Protein AF-R0KXY5-F1 (afdb_monomer_lite)

Structure (mmCIF, N/CA/C/O backbone):
data_AF-R0KXY5-F1
#
_entry.id   AF-R0KXY5-F1
#
loop_
_atom_site.group_PDB
_atom_site.id
_atom_site.type_symbol
_atom_site.label_atom_id
_atom_site.label_alt_id
_atom_site.label_comp_id
_atom_site.label_asym_id
_atom_site.label_entity_id
_atom_site.label_seq_id
_atom_site.pdbx_PDB_ins_code
_atom_site.Cartn_x
_atom_site.Cartn_y
_atom_site.Cartn_z
_atom_site.occupancy
_atom_site.B_iso_or_equiv
_atom_site.auth_seq_id
_atom_site.auth_comp_id
_atom_site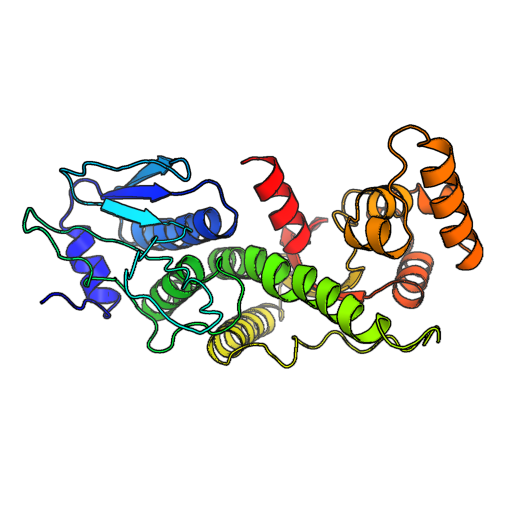.auth_asym_id
_atom_site.auth_atom_id
_atom_site.pdbx_PDB_model_num
ATOM 1 N N . MET A 1 1 ? -17.200 18.852 26.766 1.00 27.42 1 MET A N 1
ATOM 2 C CA . MET A 1 1 ? -15.845 18.927 26.190 1.00 27.42 1 MET A CA 1
ATOM 3 C C . MET A 1 1 ? -15.313 17.498 26.132 1.00 27.42 1 MET A C 1
ATOM 5 O O . MET A 1 1 ? -14.764 17.022 27.114 1.00 27.42 1 MET A O 1
ATOM 9 N N . TYR A 1 2 ? -15.613 16.761 25.059 1.00 32.53 2 TYR A N 1
ATOM 10 C CA . TYR A 1 2 ? -15.171 15.371 24.892 1.00 32.53 2 TYR A CA 1
ATOM 11 C C . TYR A 1 2 ? -13.893 15.384 24.060 1.00 32.53 2 TYR A C 1
ATOM 13 O O . TYR A 1 2 ? -13.939 15.427 22.839 1.00 32.53 2 TYR A O 1
ATOM 21 N N . ARG A 1 3 ? -12.743 15.395 24.732 1.00 39.78 3 ARG A 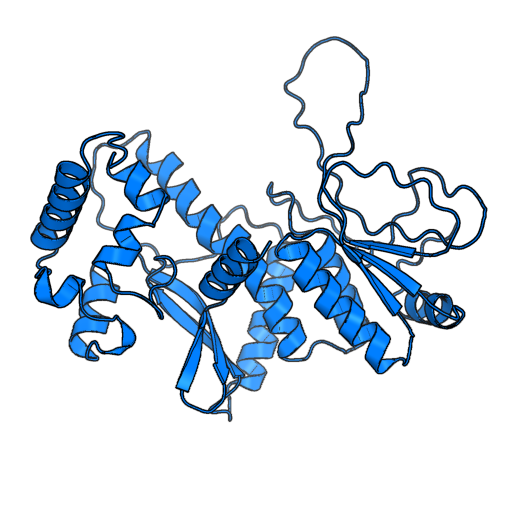N 1
ATOM 22 C CA . ARG A 1 3 ? -11.470 15.031 24.107 1.00 39.78 3 ARG A CA 1
ATOM 23 C C . ARG A 1 3 ? -11.225 13.567 24.434 1.00 39.78 3 ARG A C 1
ATOM 25 O O . ARG A 1 3 ? -10.522 13.267 25.393 1.00 39.78 3 ARG A O 1
ATOM 32 N N . THR A 1 4 ? -11.853 12.638 23.722 1.00 50.97 4 THR A N 1
ATOM 33 C CA . THR A 1 4 ? -11.470 11.224 23.848 1.00 50.97 4 THR A CA 1
ATOM 34 C C . THR A 1 4 ? -10.244 10.975 22.978 1.00 50.97 4 THR A C 1
ATOM 36 O O . THR A 1 4 ? -10.317 10.301 21.962 1.00 50.97 4 THR A O 1
ATOM 39 N N . SER A 1 5 ? -9.103 11.526 23.403 1.00 62.72 5 SER A N 1
ATOM 40 C CA . SER A 1 5 ? -7.773 11.074 22.973 1.00 62.72 5 SER A CA 1
ATOM 41 C C . SER A 1 5 ? -7.377 9.744 23.632 1.00 62.72 5 SER A C 1
ATOM 43 O O . SER A 1 5 ? -6.255 9.277 23.464 1.00 62.72 5 SER A O 1
ATOM 45 N N . ASP A 1 6 ? -8.297 9.145 24.398 1.00 76.38 6 ASP A N 1
ATOM 46 C CA . ASP A 1 6 ? -8.186 7.842 25.044 1.00 76.38 6 ASP A CA 1
ATOM 47 C C . ASP A 1 6 ? -8.871 6.764 24.173 1.00 76.38 6 ASP A C 1
ATOM 49 O O . ASP A 1 6 ? -10.105 6.750 24.068 1.00 76.38 6 ASP A O 1
ATOM 53 N N . PRO A 1 7 ? -8.088 5.862 23.552 1.00 82.06 7 PRO A N 1
ATOM 54 C CA . PRO A 1 7 ? -8.574 4.770 22.709 1.00 82.06 7 PRO A CA 1
ATOM 55 C C . PRO A 1 7 ? -9.572 3.829 23.386 1.00 82.06 7 PRO A C 1
ATOM 57 O O . PRO A 1 7 ? -10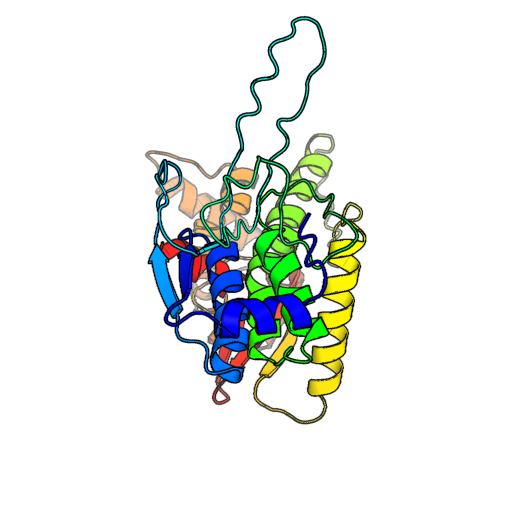.491 3.346 22.727 1.00 82.06 7 PRO A O 1
ATOM 60 N N . LEU A 1 8 ? -9.425 3.568 24.689 1.00 83.69 8 LEU A N 1
ATOM 61 C CA . LEU A 1 8 ? -10.313 2.650 25.407 1.00 83.69 8 LEU A CA 1
ATOM 62 C C . LEU A 1 8 ? -11.681 3.287 25.625 1.00 83.69 8 LEU A C 1
ATOM 64 O O . LEU A 1 8 ? -12.700 2.677 25.307 1.00 83.69 8 LEU A O 1
ATOM 68 N N . LYS A 1 9 ? -11.704 4.548 26.070 1.00 80.06 9 LYS A N 1
ATOM 69 C CA . LYS A 1 9 ? -12.955 5.306 26.224 1.00 80.06 9 LYS A CA 1
ATOM 70 C C . LYS A 1 9 ? -13.687 5.465 24.901 1.00 80.06 9 LYS A C 1
ATOM 72 O O . LYS A 1 9 ? -14.908 5.383 24.873 1.00 80.06 9 LYS A O 1
ATOM 77 N N . PHE A 1 10 ? -12.954 5.668 23.806 1.00 80.69 10 PHE A N 1
ATOM 78 C CA . PHE A 1 10 ? -13.553 5.691 22.475 1.00 80.69 10 PHE A CA 1
ATOM 79 C C . PHE A 1 10 ? -14.324 4.394 22.182 1.00 80.69 10 PHE A C 1
ATOM 81 O O . PHE A 1 10 ? -15.494 4.454 21.813 1.00 80.69 10 PHE A O 1
ATOM 88 N N . ILE A 1 11 ? -13.705 3.229 22.403 1.00 83.94 11 ILE A N 1
ATOM 89 C CA . ILE A 1 11 ? -14.371 1.935 22.207 1.00 83.94 11 ILE A CA 1
ATOM 90 C C . ILE A 1 11 ? -15.568 1.772 23.151 1.00 83.94 11 ILE A C 1
ATOM 92 O O . ILE A 1 11 ? -16.619 1.310 22.716 1.00 83.94 11 ILE A O 1
ATOM 96 N N . GLU A 1 12 ? -15.446 2.161 24.421 1.00 82.81 12 GLU A N 1
ATOM 97 C CA . GLU A 1 12 ? -16.550 2.095 25.389 1.00 82.81 12 GLU A CA 1
ATOM 98 C C . GLU A 1 12 ? -17.754 2.949 24.986 1.00 82.81 12 GLU A C 1
ATOM 100 O O . GLU A 1 12 ? -18.890 2.517 25.169 1.00 82.81 12 GLU A O 1
ATOM 105 N N . GLU A 1 13 ? -17.532 4.139 24.426 1.00 76.69 13 GLU A N 1
ATOM 106 C CA . GLU A 1 13 ? -18.619 4.982 23.921 1.00 76.69 13 GLU A CA 1
ATOM 107 C C . GLU A 1 13 ? -19.261 4.377 22.674 1.00 76.69 13 GLU A C 1
ATOM 109 O O . GLU A 1 13 ? -20.481 4.260 22.607 1.00 76.69 13 GLU A O 1
ATOM 114 N N . VAL A 1 14 ? -18.452 3.919 21.718 1.00 79.25 14 VAL A N 1
ATOM 115 C CA . VAL A 1 14 ? -18.951 3.309 20.478 1.00 79.25 14 VAL A CA 1
ATOM 116 C C . VAL A 1 14 ? -19.712 2.002 20.746 1.00 79.25 14 VAL A C 1
ATOM 118 O O . VAL A 1 14 ? -20.675 1.695 20.049 1.00 79.25 14 VAL A O 1
ATOM 121 N N . LYS A 1 15 ? -19.347 1.244 21.788 1.00 82.38 15 LYS A N 1
ATOM 122 C CA . LYS A 1 15 ? -20.067 0.030 22.217 1.00 82.38 15 LYS A CA 1
ATOM 123 C C . LYS A 1 15 ? -21.505 0.284 22.661 1.00 82.38 15 LYS A C 1
ATOM 125 O O . LYS A 1 15 ? -22.297 -0.654 22.677 1.00 82.38 15 LYS A O 1
ATOM 130 N N . LYS A 1 16 ? -21.839 1.514 23.060 1.00 80.56 16 LYS A N 1
ATOM 131 C CA . LYS A 1 16 ? -23.205 1.877 23.466 1.00 80.56 16 LYS A CA 1
ATOM 132 C C . LYS A 1 16 ? -24.142 2.017 22.266 1.00 80.56 16 LYS A C 1
ATOM 134 O O . LYS A 1 16 ? -25.348 2.135 22.465 1.00 80.56 16 LYS A O 1
ATOM 139 N N . GLU A 1 17 ? -23.607 2.011 21.046 1.00 73.81 17 GLU A N 1
ATOM 140 C CA . GLU A 1 17 ? -24.390 2.131 19.822 1.00 73.81 17 GLU A CA 1
ATOM 141 C C . GLU A 1 17 ? -24.959 0.792 19.360 1.00 73.81 17 GLU A C 1
ATOM 143 O O . GLU A 1 17 ? -24.275 -0.231 19.344 1.00 73.81 17 GLU A O 1
ATOM 148 N N . GLU A 1 18 ? -26.204 0.817 18.885 1.00 79.31 18 GLU A N 1
ATOM 149 C CA . GLU A 1 18 ? -26.810 -0.342 18.220 1.00 79.31 18 GLU A CA 1
ATOM 150 C C . GLU A 1 18 ? -26.166 -0.622 16.852 1.00 79.31 18 GLU A C 1
ATOM 152 O O . GLU A 1 18 ? -26.016 -1.782 16.456 1.00 79.31 18 GLU A O 1
ATOM 157 N N . LEU A 1 19 ? -25.796 0.443 16.130 1.00 82.06 19 LEU A N 1
ATOM 158 C CA . LEU A 1 19 ? -25.154 0.392 14.820 1.00 82.06 19 LEU A CA 1
ATOM 159 C C . LEU A 1 19 ? -24.330 1.662 14.574 1.00 82.06 19 LEU A C 1
ATOM 161 O O . LEU A 1 19 ? -24.873 2.766 14.541 1.00 82.06 19 LEU A O 1
ATOM 165 N N . LEU A 1 20 ? -23.031 1.496 14.332 1.00 81.81 20 LEU A N 1
ATOM 166 C CA . LEU A 1 20 ? -22.135 2.587 13.956 1.00 81.81 20 LEU A CA 1
ATOM 167 C C . LEU A 1 20 ? -22.096 2.767 12.434 1.00 81.81 20 LEU A C 1
ATOM 169 O O . LEU A 1 20 ? -21.759 1.831 11.715 1.00 81.81 20 LEU A O 1
ATOM 173 N N . LYS A 1 21 ? -22.358 3.971 11.925 1.00 78.44 21 LYS A N 1
ATOM 174 C CA . LYS A 1 21 ? -22.153 4.277 10.498 1.00 78.44 21 LYS A CA 1
ATOM 175 C C . LYS A 1 21 ? -20.738 4.786 10.257 1.00 78.44 21 LYS A C 1
ATOM 177 O O . LYS A 1 21 ? -20.287 5.670 10.974 1.00 78.44 21 LYS A O 1
ATOM 182 N N . ILE A 1 22 ? -20.044 4.257 9.259 1.00 81.31 22 ILE A N 1
ATOM 183 C CA . ILE A 1 22 ? -18.688 4.658 8.883 1.00 81.31 22 ILE A CA 1
ATOM 184 C C . ILE A 1 22 ? -18.730 5.153 7.443 1.00 81.31 22 ILE A C 1
ATOM 186 O O . ILE A 1 22 ? -18.963 4.371 6.529 1.00 81.31 22 ILE A O 1
ATOM 190 N N . TYR A 1 23 ? -18.505 6.443 7.242 1.00 77.94 23 TYR A N 1
ATOM 191 C CA . TYR A 1 23 ? -18.420 7.044 5.917 1.00 77.94 23 TYR A CA 1
ATOM 192 C C . TYR A 1 23 ? -16.967 7.051 5.467 1.00 77.94 23 TYR A C 1
ATOM 194 O O . TYR A 1 23 ? -16.104 7.465 6.240 1.00 77.94 23 TYR A O 1
ATOM 202 N N . VAL A 1 24 ? -16.686 6.572 4.260 1.00 79.31 24 VAL A N 1
ATOM 203 C CA . VAL A 1 24 ? -15.315 6.328 3.796 1.00 79.31 24 VAL A CA 1
ATOM 204 C C . VAL A 1 24 ? -15.162 6.781 2.354 1.00 79.31 24 VAL A C 1
ATOM 206 O O . VAL A 1 24 ? -15.999 6.452 1.517 1.00 79.31 24 VAL A O 1
ATOM 209 N N . GLN A 1 25 ? -14.088 7.502 2.055 1.00 77.25 25 GLN A N 1
ATOM 210 C CA . GLN A 1 25 ? -13.695 7.756 0.670 1.00 77.25 25 GLN A CA 1
ATOM 211 C C . GLN A 1 25 ? -13.020 6.549 0.029 1.00 77.25 25 GLN A C 1
ATOM 213 O O . GLN A 1 25 ? -12.332 5.761 0.682 1.00 77.25 25 GLN A O 1
ATOM 218 N N . SER A 1 26 ? -13.161 6.455 -1.286 1.00 82.19 26 SER A N 1
ATOM 219 C CA . SER A 1 26 ? -12.528 5.427 -2.109 1.00 82.19 26 SER A CA 1
ATOM 220 C C . SER A 1 26 ? -11.048 5.736 -2.393 1.00 82.19 26 SER A C 1
ATOM 222 O O . SER A 1 26 ? -10.578 5.558 -3.504 1.00 82.19 26 SER A O 1
ATOM 224 N N . ASP A 1 27 ? -10.276 6.218 -1.418 1.00 83.00 27 ASP A N 1
ATOM 225 C CA . ASP A 1 27 ? -8.821 6.358 -1.552 1.00 83.00 27 ASP A CA 1
ATOM 226 C C . ASP A 1 27 ? -8.083 5.288 -0.732 1.00 83.00 27 ASP A C 1
ATOM 228 O O . ASP A 1 27 ? -8.594 4.759 0.260 1.00 83.00 27 ASP A O 1
ATOM 232 N N . VAL A 1 28 ? -6.849 4.961 -1.132 1.00 86.56 28 VAL A N 1
ATOM 233 C CA . VAL A 1 28 ? -6.049 3.882 -0.521 1.00 86.56 28 VAL A CA 1
ATOM 234 C C . VAL A 1 28 ? -5.899 4.055 0.989 1.00 86.56 28 VAL A C 1
ATOM 236 O O . VAL A 1 28 ? -5.984 3.074 1.734 1.00 86.56 28 VAL A O 1
ATOM 239 N N . SER A 1 29 ? -5.682 5.281 1.460 1.00 85.00 29 SER A N 1
ATOM 240 C CA . SER A 1 29 ? -5.459 5.553 2.877 1.00 85.00 29 SER A CA 1
ATOM 241 C C . SER A 1 29 ? -6.744 5.436 3.687 1.00 85.00 29 SER A C 1
ATOM 243 O O . SER A 1 29 ? -6.721 4.842 4.771 1.00 85.00 29 SER A O 1
ATOM 245 N N . SER A 1 30 ? -7.869 5.928 3.169 1.00 83.75 30 SER A N 1
ATOM 246 C CA . SER A 1 30 ? -9.185 5.777 3.801 1.00 83.75 30 SER A CA 1
ATOM 247 C C . SER A 1 30 ? -9.632 4.316 3.845 1.00 83.75 30 SER A C 1
ATOM 249 O O . SER A 1 30 ? -10.060 3.844 4.900 1.00 83.75 30 SER A O 1
ATOM 251 N N . LEU A 1 31 ? -9.425 3.549 2.769 1.00 89.06 31 LEU A N 1
ATOM 252 C CA . LEU A 1 31 ? -9.700 2.108 2.732 1.00 89.06 31 LEU A CA 1
ATOM 253 C C . LEU A 1 31 ? -8.851 1.324 3.743 1.00 89.06 31 LEU A C 1
ATOM 255 O O . LEU A 1 31 ? -9.364 0.473 4.477 1.00 89.06 31 LEU A O 1
ATOM 259 N N . CYS A 1 32 ? -7.553 1.626 3.830 1.00 92.00 32 CYS A N 1
ATOM 260 C CA . CYS A 1 32 ? -6.672 1.004 4.818 1.00 92.00 32 CYS A CA 1
ATOM 261 C C . CYS A 1 32 ? -7.070 1.388 6.253 1.00 92.00 32 CYS A C 1
ATOM 263 O O . CYS A 1 32 ? -7.081 0.535 7.142 1.00 92.00 32 CYS A O 1
ATOM 265 N N . SER A 1 33 ? -7.469 2.642 6.477 1.00 88.62 33 SER A N 1
ATOM 266 C CA . SER A 1 33 ? -7.968 3.128 7.772 1.00 88.62 33 SER A CA 1
ATOM 267 C C . SER A 1 33 ? -9.269 2.442 8.180 1.00 88.62 33 SER A C 1
ATOM 269 O O . SER A 1 33 ? -9.406 2.023 9.330 1.00 88.62 33 SER A O 1
ATOM 271 N N . LEU A 1 34 ? -10.195 2.259 7.233 1.00 90.69 34 LEU A N 1
ATOM 272 C CA . LEU A 1 34 ? -11.426 1.502 7.437 1.00 90.69 34 LEU A CA 1
ATOM 273 C C . LEU A 1 34 ? -11.096 0.082 7.873 1.00 90.69 34 LEU A C 1
ATOM 275 O O . LEU A 1 34 ? -11.653 -0.398 8.855 1.00 90.69 34 LEU A O 1
ATOM 279 N N . LYS A 1 35 ? -10.159 -0.585 7.193 1.00 93.19 35 LYS A N 1
ATOM 280 C CA . LYS A 1 35 ? -9.785 -1.955 7.546 1.00 93.19 35 LYS A CA 1
ATOM 281 C C . LYS A 1 35 ? -9.224 -2.054 8.968 1.00 93.19 35 LYS A C 1
ATOM 283 O O . LYS A 1 35 ? -9.585 -2.982 9.695 1.00 93.19 35 LYS A O 1
ATOM 288 N N . LEU A 1 36 ? -8.389 -1.100 9.381 1.00 92.50 36 LEU A N 1
ATOM 289 C CA . LEU A 1 36 ? -7.883 -1.012 10.754 1.00 92.50 36 LEU A CA 1
ATOM 290 C C . LEU A 1 36 ? -9.021 -0.830 11.764 1.00 92.50 36 LEU A C 1
ATOM 292 O O . LEU A 1 36 ? -9.136 -1.612 12.709 1.00 92.50 36 LEU A O 1
ATOM 296 N N . LEU A 1 37 ? -9.898 0.148 11.530 1.00 91.06 37 LEU A N 1
ATOM 297 C CA . LEU A 1 37 ? -11.028 0.427 12.408 1.00 91.06 37 LEU A CA 1
ATOM 298 C C . LEU A 1 37 ? -11.987 -0.764 12.493 1.00 91.06 37 LEU A C 1
ATOM 300 O O . LEU A 1 37 ? -12.299 -1.222 13.588 1.00 91.06 37 LEU A O 1
ATOM 304 N N . SER A 1 38 ? -12.408 -1.320 11.358 1.00 91.44 38 SER A N 1
ATOM 305 C CA . SER A 1 38 ? -13.286 -2.489 11.299 1.00 91.44 38 SER A CA 1
ATOM 306 C C . SER A 1 38 ? -12.694 -3.687 12.035 1.00 91.44 38 SER A C 1
ATOM 308 O O . SER A 1 38 ? -13.441 -4.414 12.688 1.00 91.44 38 SER A O 1
ATOM 310 N N . ASN A 1 39 ? -11.372 -3.892 11.997 1.00 90.75 39 ASN A N 1
ATOM 311 C CA . ASN A 1 39 ? -10.723 -4.941 12.786 1.00 90.75 39 ASN A CA 1
ATOM 312 C C . ASN A 1 39 ? -10.859 -4.684 14.300 1.00 90.75 39 ASN A C 1
ATOM 314 O O . ASN A 1 39 ? -11.139 -5.627 15.043 1.00 90.75 39 ASN A O 1
ATOM 318 N N . CYS A 1 40 ? -10.704 -3.436 14.760 1.00 90.12 40 CYS A N 1
ATOM 319 C CA . CYS A 1 40 ? -10.952 -3.062 16.157 1.00 90.12 40 CYS A CA 1
ATOM 320 C C . CYS A 1 40 ? -12.412 -3.301 16.553 1.00 90.12 40 CYS A C 1
ATOM 322 O O . CYS A 1 40 ? -12.680 -4.026 17.507 1.00 90.12 40 CYS A O 1
ATOM 324 N N . LEU A 1 41 ? -13.351 -2.751 15.781 1.00 90.06 41 LEU A N 1
ATOM 325 C CA . LEU A 1 41 ? -14.786 -2.854 16.050 1.00 90.06 41 LEU A CA 1
ATOM 326 C C . LEU A 1 41 ? -15.258 -4.314 16.070 1.00 90.06 41 LEU A C 1
ATOM 328 O O . LEU A 1 41 ? -16.031 -4.701 16.942 1.00 90.06 41 LEU A O 1
ATOM 332 N N . SER A 1 42 ? -14.752 -5.142 15.152 1.00 90.06 42 SER A N 1
ATOM 333 C CA . SER A 1 42 ? -15.129 -6.558 15.058 1.00 90.06 42 SER A CA 1
ATOM 334 C C . SER A 1 42 ? -14.657 -7.374 16.260 1.00 90.06 42 SER A C 1
ATOM 336 O O . SER A 1 42 ? -15.391 -8.245 16.720 1.00 90.06 42 SER A O 1
ATOM 338 N N . LYS A 1 43 ? -13.461 -7.095 16.800 1.00 89.38 43 LYS A N 1
ATOM 339 C CA . LYS A 1 43 ? -12.968 -7.764 18.019 1.00 89.38 43 LYS A CA 1
ATOM 340 C C . LYS A 1 43 ? -13.828 -7.459 19.241 1.00 89.38 43 LYS A C 1
ATOM 342 O O . LYS A 1 43 ? -13.963 -8.301 20.122 1.00 89.38 43 LYS A O 1
ATOM 347 N N . ASP A 1 44 ? -14.413 -6.270 19.261 1.00 86.88 44 ASP A N 1
ATOM 348 C CA . ASP A 1 44 ? -15.285 -5.786 20.321 1.00 86.88 44 ASP A CA 1
ATOM 349 C C . ASP A 1 44 ? -16.782 -6.011 20.031 1.00 86.88 44 ASP A C 1
ATOM 351 O O . ASP A 1 44 ? -17.631 -5.520 20.774 1.00 86.88 44 ASP A O 1
ATOM 355 N N . TYR A 1 45 ? -17.105 -6.786 18.984 1.00 90.00 45 TYR A N 1
ATOM 356 C CA . TYR A 1 45 ? -18.465 -7.134 18.547 1.00 90.00 45 TYR A CA 1
ATOM 357 C C . TYR A 1 45 ? -19.370 -5.927 18.253 1.00 90.00 45 TYR A C 1
ATOM 359 O O . TYR A 1 45 ? -20.594 -6.004 18.368 1.00 90.00 45 TYR A O 1
ATOM 367 N N . ILE A 1 46 ? -18.776 -4.811 17.836 1.00 88.12 46 ILE A N 1
ATOM 368 C CA . ILE A 1 46 ? -19.501 -3.593 17.488 1.00 88.12 46 ILE A CA 1
ATOM 369 C C . ILE A 1 46 ? -20.016 -3.709 16.052 1.00 88.12 46 ILE A C 1
ATOM 371 O O . ILE A 1 46 ? -19.245 -3.813 15.088 1.00 88.12 46 ILE A O 1
ATOM 375 N N . LYS A 1 47 ? -21.342 -3.650 15.903 1.00 89.38 47 LYS A N 1
ATOM 376 C CA . LYS A 1 47 ? -22.002 -3.622 14.596 1.00 89.38 47 LYS A CA 1
ATOM 377 C C . LYS A 1 47 ? -21.725 -2.295 13.907 1.00 89.38 47 LYS A C 1
ATOM 379 O O . LYS A 1 47 ? -21.912 -1.231 14.497 1.00 89.38 47 LYS A O 1
ATOM 384 N N . HIS A 1 48 ? -21.322 -2.365 12.646 1.00 88.00 48 HIS A N 1
ATOM 385 C CA . HIS A 1 48 ? -21.070 -1.181 11.845 1.00 88.00 48 HIS A CA 1
ATOM 386 C C . HIS A 1 48 ? -21.525 -1.358 10.397 1.00 88.00 48 HIS A C 1
ATOM 388 O O . HIS A 1 48 ? -21.541 -2.466 9.865 1.00 88.00 48 HIS A O 1
ATOM 394 N N . GLU A 1 49 ? -21.898 -0.242 9.783 1.00 87.88 49 GLU A N 1
ATOM 395 C CA . GLU A 1 49 ? -22.282 -0.105 8.381 1.00 87.88 49 GLU A CA 1
ATOM 396 C C . GLU A 1 49 ? -21.268 0.811 7.692 1.00 87.88 49 GLU A C 1
ATOM 398 O O . GLU A 1 49 ? -20.912 1.851 8.242 1.00 87.88 49 GLU A O 1
ATOM 403 N N . VAL A 1 50 ? -20.801 0.432 6.502 1.00 88.31 50 VAL A N 1
ATOM 404 C CA . VAL A 1 50 ? -19.852 1.228 5.712 1.00 88.31 50 VAL A CA 1
ATOM 405 C C . VAL A 1 50 ? -20.597 1.907 4.571 1.00 88.31 50 VAL A C 1
ATOM 407 O O . VAL A 1 50 ? -21.320 1.248 3.828 1.00 88.31 50 VAL A O 1
ATOM 410 N N . ILE A 1 51 ? -20.400 3.214 4.426 1.00 83.56 51 ILE A N 1
ATOM 411 C CA . ILE A 1 51 ? -21.024 4.050 3.405 1.00 83.56 51 ILE A CA 1
ATOM 412 C C . ILE A 1 51 ? -19.906 4.730 2.616 1.00 83.56 51 ILE A C 1
ATOM 414 O O . ILE A 1 51 ? -19.161 5.541 3.161 1.00 83.56 51 ILE A O 1
ATOM 418 N N . PHE A 1 52 ? -19.780 4.397 1.334 1.00 82.88 52 PHE A N 1
ATOM 419 C CA . PHE A 1 52 ? -18.832 5.077 0.457 1.00 82.88 52 PHE A CA 1
ATOM 420 C C . PHE A 1 52 ? -19.370 6.442 0.046 1.00 82.88 52 PHE A C 1
ATOM 422 O O . PHE A 1 52 ? -20.567 6.590 -0.211 1.00 82.88 52 PHE A O 1
ATOM 429 N N . ILE A 1 53 ? -18.486 7.431 0.020 1.00 76.19 53 ILE A N 1
ATOM 430 C CA . ILE A 1 53 ? -18.820 8.819 -0.290 1.00 76.19 53 ILE A CA 1
ATOM 431 C C . ILE A 1 53 ? -17.834 9.415 -1.290 1.00 76.19 53 ILE A C 1
ATOM 433 O O . ILE A 1 53 ? -16.645 9.097 -1.266 1.00 76.19 53 ILE A O 1
ATOM 437 N N . ASP A 1 54 ? -18.348 10.318 -2.120 1.00 68.94 54 ASP A N 1
ATOM 438 C CA . ASP A 1 54 ? -17.548 11.127 -3.037 1.00 68.94 54 ASP A CA 1
ATOM 439 C C . ASP A 1 54 ? -16.974 12.367 -2.328 1.00 68.94 54 ASP A C 1
ATOM 441 O O . ASP A 1 54 ? -17.481 12.804 -1.290 1.00 68.94 54 ASP A O 1
ATOM 445 N N . ASP A 1 55 ? -15.962 12.988 -2.935 1.00 57.91 55 ASP A N 1
ATOM 446 C CA . ASP A 1 55 ? -15.206 14.127 -2.383 1.00 57.91 55 ASP A CA 1
ATOM 447 C C . ASP A 1 55 ? -16.052 15.373 -2.047 1.00 57.91 55 ASP A C 1
ATOM 449 O O . ASP A 1 55 ? -15.598 16.245 -1.314 1.00 57.91 55 ASP A O 1
ATOM 453 N N . ASN A 1 56 ? -17.283 15.473 -2.563 1.00 53.19 56 ASN A N 1
ATOM 454 C CA . ASN A 1 56 ? -18.122 16.678 -2.489 1.00 53.19 56 ASN A CA 1
ATOM 455 C C . ASN A 1 56 ? -19.462 16.471 -1.762 1.00 53.19 56 ASN A C 1
ATOM 457 O O . ASN A 1 56 ? -20.419 17.212 -2.004 1.00 53.19 56 ASN A O 1
ATOM 461 N N . VAL A 1 57 ? -19.588 15.451 -0.909 1.00 50.84 57 VAL A N 1
ATOM 462 C CA . VAL A 1 57 ? -20.862 15.213 -0.215 1.00 50.84 57 VAL A CA 1
ATOM 463 C C . VAL A 1 57 ? -20.990 16.117 1.013 1.00 50.84 57 VAL A C 1
ATOM 465 O O . VAL A 1 57 ? -20.426 15.843 2.071 1.00 50.84 57 VAL A O 1
ATOM 468 N N . ASP A 1 58 ? -21.820 17.155 0.885 1.00 47.91 58 ASP A N 1
ATOM 469 C CA . ASP A 1 58 ? -22.337 17.950 2.003 1.00 47.91 58 ASP A CA 1
ATOM 470 C C . ASP A 1 58 ? -23.312 17.088 2.825 1.00 47.91 58 ASP A C 1
ATOM 472 O O . ASP A 1 58 ? -24.523 17.013 2.582 1.00 47.91 58 ASP A O 1
ATOM 476 N N . LEU A 1 59 ? -22.765 16.340 3.779 1.00 51.91 59 LEU A N 1
ATOM 477 C CA . LEU A 1 59 ? -23.548 15.439 4.608 1.00 51.91 59 LEU A CA 1
ATOM 478 C C . LEU A 1 59 ? -24.347 16.247 5.643 1.00 51.91 59 LEU A C 1
ATOM 480 O O . LEU A 1 59 ? -23.816 16.719 6.646 1.00 51.91 59 LEU A O 1
ATOM 484 N N . LYS A 1 60 ? -25.664 16.367 5.437 1.00 44.66 60 LYS A N 1
ATOM 485 C CA . LYS A 1 60 ? -26.605 16.752 6.501 1.00 44.66 60 LYS A CA 1
ATOM 486 C C . LYS A 1 60 ? -26.810 15.548 7.415 1.00 44.66 60 LYS A C 1
ATOM 488 O O . LYS A 1 60 ? -27.617 14.671 7.106 1.00 44.66 60 LYS A O 1
ATOM 493 N N . VAL A 1 61 ? -26.044 15.473 8.500 1.00 48.91 61 VAL A N 1
ATOM 494 C CA . VAL A 1 61 ? -26.015 14.278 9.350 1.00 48.91 61 VAL A CA 1
ATOM 495 C C . VAL A 1 61 ? -27.003 14.368 10.510 1.00 48.91 61 VAL A C 1
ATOM 497 O O . VAL A 1 61 ? -27.147 15.406 11.146 1.00 48.91 61 VAL A O 1
ATOM 500 N N . THR A 1 62 ? -27.718 13.269 10.765 1.00 39.12 62 THR A N 1
ATOM 501 C CA . THR A 1 62 ? -28.740 13.169 11.824 1.00 39.12 62 THR A CA 1
ATOM 502 C C . THR A 1 62 ? -28.530 11.988 12.785 1.00 39.12 62 THR A C 1
ATOM 504 O O . THR A 1 62 ? -29.279 11.861 13.749 1.00 39.12 62 THR A O 1
ATOM 507 N N . ASN A 1 63 ? -27.530 11.123 12.553 1.00 41.44 63 ASN A N 1
ATOM 508 C CA . ASN A 1 63 ? -27.226 9.922 13.359 1.00 41.44 63 ASN A CA 1
ATOM 509 C C . ASN A 1 63 ? -25.751 9.922 13.794 1.00 41.44 63 ASN A C 1
ATOM 511 O O . ASN A 1 63 ? -24.999 10.725 13.272 1.00 41.44 63 ASN A O 1
ATOM 515 N N . ARG A 1 64 ? -25.312 9.029 14.700 1.00 54.94 64 ARG A N 1
ATOM 516 C CA . ARG A 1 64 ? -23.890 8.911 15.100 1.00 54.94 64 ARG A CA 1
ATOM 517 C C . ARG A 1 64 ? -23.057 8.168 14.055 1.00 54.94 64 ARG A C 1
ATOM 519 O O . ARG A 1 64 ? -23.499 7.145 13.529 1.00 54.94 64 ARG A O 1
ATOM 526 N N . PHE A 1 65 ? -21.859 8.672 13.762 1.00 54.19 65 PHE A N 1
ATOM 527 C CA . PHE A 1 65 ? -21.027 8.177 12.664 1.00 54.19 65 PHE A CA 1
ATOM 528 C C . PHE A 1 65 ? -19.535 8.413 12.876 1.00 54.19 65 PHE A C 1
ATOM 530 O O . PHE A 1 65 ? -19.152 9.301 13.626 1.00 54.19 65 PHE A O 1
ATOM 537 N N . VAL A 1 66 ? -18.717 7.628 12.178 1.00 55.44 66 VAL A N 1
ATOM 538 C CA . VAL A 1 66 ? -17.286 7.845 11.958 1.00 55.44 66 VAL A CA 1
ATOM 539 C C . VAL A 1 66 ? -17.097 8.329 10.529 1.00 55.44 66 VAL A C 1
ATOM 541 O O . VAL A 1 66 ? -17.629 7.729 9.598 1.00 55.44 66 VAL A O 1
ATOM 544 N N . TYR A 1 67 ? -16.301 9.371 10.348 1.00 57.31 67 TYR A N 1
ATOM 545 C CA . TYR A 1 67 ? -15.871 9.830 9.034 1.00 57.31 67 TYR A CA 1
ATOM 546 C C . TYR A 1 67 ? -14.416 9.421 8.784 1.00 57.31 67 TYR A C 1
ATOM 548 O O . TYR A 1 67 ? -13.547 9.716 9.595 1.00 57.31 67 TYR A O 1
ATOM 556 N N . LEU A 1 68 ? -14.134 8.721 7.692 1.00 56.72 68 LEU A N 1
ATOM 557 C CA . LEU A 1 68 ? -12.786 8.397 7.234 1.00 56.72 68 LEU A CA 1
ATOM 558 C C . LEU A 1 68 ? -12.585 9.106 5.900 1.00 56.72 68 LEU A C 1
ATOM 560 O O . LEU A 1 68 ? -12.956 8.592 4.847 1.00 56.72 68 LEU A O 1
ATOM 564 N N . TYR A 1 69 ? -12.060 10.322 5.989 1.00 55.62 69 TYR A N 1
ATOM 565 C CA . TYR A 1 69 ? -11.975 11.235 4.862 1.00 55.62 69 TYR A CA 1
ATOM 566 C C . TYR A 1 69 ? -10.626 11.921 4.766 1.00 55.62 69 TYR A C 1
ATOM 568 O O . TYR A 1 69 ? -9.977 12.276 5.758 1.00 55.62 69 TYR A O 1
ATOM 576 N N . HIS A 1 70 ? -10.289 12.142 3.515 1.00 52.16 70 HIS A N 1
ATOM 577 C CA . HIS A 1 70 ? -9.256 12.945 2.937 1.00 52.16 70 HIS A CA 1
ATOM 578 C C . HIS A 1 70 ? -9.889 14.102 2.142 1.00 52.16 70 HIS A C 1
ATOM 580 O O . HIS A 1 70 ? -10.461 13.929 1.068 1.00 52.16 70 HIS A O 1
ATOM 586 N N . GLY A 1 71 ? -9.720 15.324 2.634 1.00 40.09 71 GLY A N 1
ATOM 587 C CA . GLY A 1 71 ? -10.003 16.484 1.809 1.00 40.09 71 GLY A CA 1
ATOM 588 C C . GLY A 1 71 ? -9.806 17.816 2.502 1.00 40.09 71 GLY A C 1
ATOM 589 O O . GLY A 1 71 ? -9.602 17.929 3.713 1.00 40.09 71 GLY A O 1
ATOM 590 N N . SER A 1 72 ? -9.781 18.847 1.669 1.00 35.97 72 SER A N 1
ATOM 591 C CA . SER A 1 72 ? -9.544 20.224 2.065 1.00 35.97 72 SER A CA 1
ATOM 592 C C . SER A 1 72 ? -10.779 20.797 2.745 1.00 35.97 72 SER A C 1
ATOM 594 O O . SER A 1 72 ? -11.818 20.949 2.111 1.00 35.97 72 SER A O 1
ATOM 596 N N . SER A 1 73 ? -10.654 21.203 4.007 1.00 37.38 73 SER A N 1
ATOM 597 C CA . SER A 1 73 ? -11.505 22.280 4.496 1.00 37.38 73 SER A CA 1
ATOM 598 C C . SER A 1 73 ? -11.045 23.564 3.805 1.00 37.38 73 SER A C 1
ATOM 600 O O . SER A 1 73 ? -9.919 24.015 4.045 1.00 37.38 73 SER A O 1
ATOM 602 N N . ASP A 1 74 ? -11.879 24.155 2.955 1.00 34.66 74 ASP A N 1
ATOM 603 C CA . ASP A 1 74 ? -11.699 25.549 2.565 1.00 34.66 74 ASP A CA 1
ATOM 604 C C . ASP A 1 74 ? -11.989 26.418 3.801 1.00 34.66 74 ASP A C 1
ATOM 606 O O . ASP A 1 74 ? -13.107 26.860 4.044 1.00 34.66 74 ASP A O 1
ATOM 610 N N . GLU A 1 75 ? -10.973 26.646 4.639 1.00 38.81 75 GLU A N 1
ATOM 611 C CA . GLU A 1 75 ? -10.982 27.827 5.501 1.00 38.81 75 GLU A CA 1
ATOM 612 C C . GLU A 1 75 ? -10.726 29.041 4.598 1.00 38.81 75 GLU A C 1
ATOM 614 O O . GLU A 1 75 ? -9.584 29.473 4.414 1.00 38.81 75 GLU A O 1
ATOM 619 N N . GLU A 1 76 ? -11.793 29.604 4.029 1.00 34.22 76 GLU A N 1
ATOM 620 C CA . GLU A 1 76 ? -11.783 30.994 3.581 1.00 34.22 76 GLU A CA 1
ATOM 621 C C . GLU A 1 76 ? -11.580 31.884 4.813 1.00 34.22 76 GLU A C 1
ATOM 623 O O . GLU A 1 76 ? -12.513 32.290 5.500 1.00 34.22 76 GLU A O 1
ATOM 628 N N . LYS A 1 77 ? -10.320 32.181 5.134 1.00 34.66 77 LYS A N 1
ATOM 629 C CA . LYS A 1 77 ? -10.001 33.380 5.905 1.00 34.66 77 LYS A CA 1
ATOM 630 C C . LYS A 1 77 ? -9.865 34.518 4.912 1.00 34.66 77 LYS A C 1
ATOM 632 O O . LYS A 1 77 ? -8.769 34.782 4.417 1.00 34.66 77 LYS A O 1
ATOM 637 N N . GLU A 1 78 ? -10.986 35.181 4.637 1.00 34.25 78 GLU A N 1
ATOM 638 C CA . GLU A 1 78 ? -10.969 36.572 4.197 1.00 34.25 78 GLU A CA 1
ATOM 639 C C . GLU A 1 78 ? -10.127 37.364 5.200 1.00 34.25 78 GLU A C 1
ATOM 641 O O . GLU A 1 78 ? -10.515 37.569 6.348 1.00 34.25 78 GLU A O 1
ATOM 646 N N . ASN A 1 79 ? -8.913 37.719 4.795 1.00 33.84 79 ASN A N 1
ATOM 647 C CA . ASN A 1 79 ? -8.343 39.030 5.054 1.00 33.84 79 ASN A CA 1
ATOM 648 C C . ASN A 1 79 ? -7.151 39.231 4.123 1.00 33.84 79 ASN A C 1
ATOM 650 O O . ASN A 1 79 ? -6.208 38.434 4.078 1.00 33.84 79 ASN A O 1
ATOM 654 N N . GLU A 1 80 ? -7.268 40.297 3.343 1.00 38.78 80 GLU A N 1
ATOM 655 C CA . GLU A 1 80 ? -6.326 40.722 2.329 1.00 38.78 80 GLU A CA 1
ATOM 656 C C . GLU A 1 80 ? -4.920 40.980 2.891 1.00 38.78 80 GLU A C 1
ATOM 658 O O . GLU A 1 80 ? -4.719 41.304 4.060 1.00 38.78 80 GLU A O 1
ATOM 663 N N . GLN A 1 81 ? -3.974 40.922 1.954 1.00 33.72 81 GLN A N 1
ATOM 664 C CA . GLN A 1 81 ? -2.591 41.395 2.007 1.00 33.72 81 GLN A CA 1
ATOM 665 C C . GLN A 1 81 ? -1.525 40.388 2.478 1.00 33.72 81 GLN A C 1
ATOM 667 O O . GLN A 1 81 ? -1.183 40.219 3.645 1.00 33.72 81 GLN A O 1
ATOM 672 N N . THR A 1 82 ? -0.875 39.830 1.449 1.00 32.31 82 THR A N 1
ATOM 673 C CA . THR A 1 82 ? 0.533 39.398 1.407 1.00 32.31 82 THR A CA 1
ATOM 674 C C . THR A 1 82 ? 0.946 38.214 2.283 1.00 32.31 82 THR A C 1
ATOM 676 O O . THR A 1 82 ? 1.450 38.352 3.390 1.00 32.31 82 THR A O 1
ATOM 679 N N . SER A 1 83 ? 0.837 37.009 1.721 1.00 28.58 83 SER A N 1
ATOM 680 C CA . SER A 1 83 ? 1.885 35.967 1.723 1.00 28.58 83 SER A CA 1
ATOM 681 C C . SER A 1 83 ? 1.333 34.704 1.060 1.00 28.58 83 SER A C 1
ATOM 683 O O . SER A 1 83 ? 0.158 34.384 1.212 1.00 28.58 83 SER A O 1
ATOM 685 N N . ARG A 1 84 ? 2.173 33.983 0.308 1.00 33.12 84 ARG A N 1
ATOM 686 C CA . ARG A 1 84 ? 1.891 32.647 -0.246 1.00 33.12 84 ARG A CA 1
ATOM 687 C C . ARG A 1 84 ? 1.577 31.671 0.900 1.00 33.12 84 ARG A C 1
ATOM 689 O O . ARG A 1 84 ? 2.463 30.977 1.388 1.00 33.12 84 ARG A O 1
ATOM 696 N N . ARG A 1 85 ? 0.335 31.658 1.382 1.00 28.66 85 ARG A N 1
ATOM 697 C CA . ARG A 1 85 ? -0.132 30.768 2.448 1.00 28.66 85 ARG A CA 1
ATOM 698 C C . ARG A 1 85 ? -0.606 29.466 1.813 1.00 28.66 85 ARG A C 1
ATOM 700 O O . ARG A 1 85 ? -1.611 29.442 1.111 1.00 28.66 85 ARG A O 1
ATOM 707 N N . ARG A 1 86 ? 0.157 28.392 2.034 1.00 31.03 86 ARG A N 1
ATOM 708 C CA . ARG A 1 86 ? -0.247 27.015 1.719 1.00 31.03 86 ARG A CA 1
ATOM 709 C C . ARG A 1 86 ? -1.578 26.727 2.425 1.00 31.03 86 ARG A C 1
ATOM 711 O O . ARG A 1 86 ? -1.671 26.921 3.637 1.00 31.03 86 ARG A O 1
ATOM 718 N N . LYS A 1 87 ? -2.595 26.300 1.669 1.00 27.94 87 LYS A N 1
ATOM 719 C CA . LYS A 1 87 ? -3.863 25.799 2.217 1.00 27.94 87 LYS A CA 1
ATOM 720 C C . LYS A 1 87 ? -3.544 24.630 3.159 1.00 27.94 87 LYS A C 1
ATOM 722 O O . LYS A 1 87 ? -2.873 23.688 2.746 1.00 27.94 87 LYS A O 1
ATOM 727 N N . LYS A 1 88 ? -3.962 24.709 4.427 1.00 30.77 88 LYS A N 1
ATOM 728 C CA . LYS A 1 88 ? -3.854 23.588 5.372 1.00 30.77 88 LYS A CA 1
ATOM 729 C C . LYS A 1 88 ? -4.912 22.554 4.999 1.00 30.77 88 LYS A C 1
ATOM 731 O O . LYS A 1 88 ? -6.100 22.832 5.108 1.00 30.77 88 LYS A O 1
ATOM 736 N N . PHE A 1 89 ? -4.472 21.383 4.562 1.00 30.53 89 PHE A N 1
ATOM 737 C CA . PHE A 1 89 ? -5.340 20.231 4.360 1.00 30.53 89 PHE A CA 1
ATOM 738 C C . PHE A 1 89 ? -5.577 19.556 5.707 1.00 30.53 89 PHE A C 1
ATOM 740 O O . PHE A 1 89 ? -4.643 19.272 6.456 1.00 30.53 89 PHE A O 1
ATOM 747 N N . MET A 1 90 ? -6.842 19.351 6.030 1.00 32.47 90 MET A N 1
ATOM 748 C CA . MET A 1 90 ? -7.310 19.064 7.376 1.00 32.47 90 MET A CA 1
ATOM 749 C C . MET A 1 90 ? -8.138 17.779 7.314 1.00 32.47 90 MET A C 1
ATOM 751 O O . MET A 1 90 ? -9.358 17.813 7.208 1.00 32.47 90 MET A O 1
ATOM 755 N N . ASN A 1 91 ? -7.446 16.637 7.314 1.00 42.41 91 ASN A N 1
ATOM 756 C CA . ASN A 1 91 ? -8.055 15.309 7.179 1.00 42.41 91 ASN A CA 1
ATOM 757 C C . ASN A 1 91 ? -8.367 14.742 8.562 1.00 42.41 91 ASN A C 1
ATOM 759 O O . ASN A 1 91 ? -7.437 14.473 9.331 1.00 42.41 91 ASN A O 1
ATOM 763 N N . TYR A 1 92 ? -9.650 14.566 8.877 1.00 45.28 92 TYR A N 1
ATOM 764 C CA . TYR A 1 92 ? -10.089 14.257 10.235 1.00 45.28 92 TYR A CA 1
ATOM 765 C C . TYR A 1 92 ? -11.098 13.125 10.311 1.00 45.28 92 TYR A C 1
ATOM 767 O O . TYR A 1 92 ? -11.973 12.975 9.461 1.00 45.28 92 TYR A O 1
ATOM 775 N N . ILE A 1 93 ? -10.985 12.376 11.411 1.00 42.34 93 ILE A N 1
ATOM 776 C CA . ILE A 1 93 ? -12.048 11.501 11.878 1.00 42.34 93 ILE A CA 1
ATOM 777 C C . ILE A 1 93 ? -13.021 12.341 12.689 1.00 42.34 93 ILE A C 1
ATOM 779 O O . ILE A 1 93 ? -12.766 12.654 13.856 1.00 42.34 93 ILE A O 1
ATOM 783 N N . ASN A 1 94 ? -14.128 12.710 12.054 1.00 44.78 94 ASN A N 1
ATOM 784 C CA . ASN A 1 94 ? -15.249 13.334 12.738 1.00 44.78 94 ASN A CA 1
ATOM 785 C C . ASN A 1 94 ? -16.119 12.225 13.326 1.00 44.78 94 ASN A C 1
ATOM 787 O O . ASN A 1 94 ? -16.587 11.346 12.600 1.00 44.78 94 ASN A O 1
ATOM 791 N N . LEU A 1 95 ? -16.289 12.257 14.647 1.00 40.81 95 LEU A N 1
ATOM 792 C CA . LEU A 1 95 ? -17.246 11.419 15.351 1.00 40.81 95 LEU A CA 1
ATOM 793 C C . LEU A 1 95 ? -18.314 12.323 15.962 1.00 40.81 95 LEU A C 1
ATOM 795 O O . LEU A 1 95 ? -18.043 13.022 16.940 1.00 40.81 95 LEU A O 1
ATOM 799 N N . GLU A 1 96 ? -19.521 12.328 15.400 1.00 43.06 96 GLU A N 1
ATOM 800 C CA . GLU A 1 96 ? -20.647 13.025 16.023 1.00 43.06 96 GLU A CA 1
ATOM 801 C C . GLU A 1 96 ? -21.347 12.070 16.996 1.00 43.06 96 GLU A C 1
ATOM 803 O O . GLU A 1 96 ? -21.899 11.040 16.604 1.00 43.06 96 GLU A O 1
ATOM 808 N N . VAL A 1 97 ? -21.296 12.394 18.290 1.00 37.41 97 VAL A N 1
ATOM 809 C CA . VAL A 1 97 ? -21.938 11.624 19.362 1.00 37.41 97 VAL A CA 1
ATOM 810 C C . VAL A 1 97 ? -22.982 12.511 20.033 1.00 37.41 97 VAL A C 1
ATOM 812 O O . VAL A 1 97 ? -22.628 13.425 20.775 1.00 37.41 97 VAL A O 1
ATOM 815 N N . HIS A 1 98 ? -24.262 12.186 19.799 1.00 34.72 98 HIS A N 1
ATOM 816 C CA . HIS A 1 98 ? -25.476 12.892 20.248 1.00 34.72 98 HIS A CA 1
ATOM 817 C C . HIS A 1 98 ? -25.713 14.292 19.643 1.00 34.72 98 HIS A C 1
ATOM 819 O O . HIS A 1 98 ? -24.775 15.056 19.498 1.00 34.72 98 HIS A O 1
ATOM 825 N N . ASN A 1 99 ? -26.999 14.634 19.413 1.00 30.45 99 ASN A N 1
ATOM 826 C CA . ASN A 1 99 ? -27.597 15.911 18.941 1.00 30.45 99 ASN A CA 1
ATOM 827 C C . ASN A 1 99 ? -27.212 17.197 19.723 1.00 30.45 99 ASN A C 1
ATOM 829 O O . ASN A 1 99 ? -28.045 18.057 20.009 1.00 30.45 99 ASN A O 1
ATOM 833 N N . LYS A 1 100 ? -25.954 17.363 20.099 1.00 31.31 100 LYS A N 1
ATOM 834 C CA . LYS A 1 100 ? -25.350 18.655 20.374 1.00 31.31 100 LYS A CA 1
ATOM 835 C C . LYS A 1 100 ? -24.455 18.900 19.183 1.00 31.31 100 LYS A C 1
ATOM 837 O O . LYS A 1 100 ? -23.490 18.168 19.038 1.00 31.31 100 LYS A O 1
ATOM 842 N N . LEU A 1 101 ? -24.792 19.904 18.373 1.00 31.77 101 LEU A N 1
ATOM 843 C CA . LEU A 1 101 ? -23.899 20.476 17.369 1.00 31.77 101 LEU A CA 1
ATOM 844 C C . LEU A 1 101 ? -22.505 20.600 17.984 1.00 31.77 101 LEU A C 1
ATOM 846 O O . LEU A 1 101 ? -22.228 21.455 18.829 1.00 31.77 101 LEU A O 1
ATOM 850 N N . ILE A 1 102 ? -21.669 19.640 17.631 1.00 3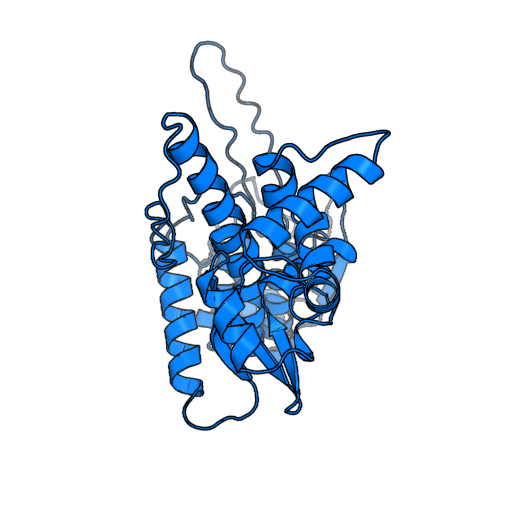7.12 102 ILE A N 1
ATOM 851 C CA . ILE A 1 102 ? -20.286 19.574 18.026 1.00 37.12 102 ILE A CA 1
ATOM 852 C C . ILE A 1 102 ? -19.599 20.526 17.046 1.00 37.12 102 ILE A C 1
ATOM 854 O O . ILE A 1 102 ? -19.405 20.198 15.883 1.00 37.12 102 ILE A O 1
ATOM 858 N N . ASN A 1 103 ? -19.329 21.751 17.506 1.00 29.56 103 ASN A N 1
ATOM 859 C CA . ASN A 1 103 ? -18.560 22.759 16.770 1.00 29.56 103 ASN A CA 1
ATOM 860 C C . ASN A 1 103 ? -17.283 22.158 16.149 1.00 29.56 103 ASN A C 1
ATOM 862 O O . ASN A 1 103 ? -16.749 21.181 16.678 1.00 29.56 103 ASN A O 1
ATOM 866 N N . ASN A 1 104 ? -16.763 22.836 15.117 1.00 33.94 104 ASN A N 1
ATOM 867 C CA . ASN A 1 104 ? -15.554 22.585 14.300 1.00 33.94 104 ASN A CA 1
ATOM 868 C C . ASN A 1 104 ? -14.247 22.135 15.021 1.00 33.94 104 ASN A C 1
ATOM 870 O O . ASN A 1 104 ? -13.220 21.950 14.370 1.00 33.94 104 ASN A O 1
ATOM 874 N N . GLU A 1 105 ? -14.246 21.964 16.345 1.00 36.81 105 GLU A N 1
ATOM 875 C CA . GLU A 1 105 ? -13.085 21.711 17.206 1.00 36.81 105 GLU A CA 1
ATOM 876 C C . GLU A 1 105 ? -12.977 20.283 17.782 1.00 36.81 105 GLU A C 1
ATOM 878 O O . GLU A 1 105 ? -11.927 19.945 18.330 1.00 36.81 105 GLU A O 1
ATOM 883 N N . ASN A 1 106 ? -13.999 19.419 17.702 1.00 48.69 106 ASN A N 1
ATOM 884 C CA . ASN A 1 106 ? -13.909 18.082 18.319 1.00 48.69 106 ASN A CA 1
ATOM 885 C C . ASN A 1 106 ? -13.487 17.011 17.307 1.00 48.69 106 ASN A C 1
ATOM 887 O O . ASN A 1 106 ? -14.311 16.367 16.659 1.00 48.69 106 ASN A O 1
ATOM 891 N N . ARG A 1 107 ? -12.173 16.809 17.229 1.00 55.41 107 ARG A N 1
ATOM 892 C CA . ARG A 1 107 ? -11.508 15.752 16.461 1.00 55.41 107 ARG A CA 1
ATOM 893 C C . ARG A 1 107 ? -11.150 14.603 17.393 1.00 55.41 107 ARG A C 1
ATOM 895 O O . ARG A 1 107 ? -10.707 14.840 18.520 1.00 55.41 107 ARG A O 1
ATOM 902 N N . ILE A 1 108 ? -11.314 13.362 16.938 1.00 59.88 108 ILE A N 1
ATOM 903 C CA . ILE A 1 108 ? -10.722 12.221 17.642 1.00 59.88 108 ILE A CA 1
ATOM 904 C C . ILE A 1 108 ? -9.293 12.079 17.151 1.00 59.88 108 ILE A C 1
ATOM 906 O O . ILE A 1 108 ? -9.069 11.683 16.013 1.00 59.88 108 ILE A O 1
ATOM 910 N N . GLU A 1 109 ? -8.337 12.394 18.015 1.00 64.94 109 GLU A N 1
ATOM 911 C CA . GLU A 1 109 ? -6.908 12.253 17.753 1.00 64.94 109 GLU A CA 1
ATOM 912 C C . GLU A 1 109 ? -6.286 11.400 18.859 1.00 64.94 109 GLU A C 1
ATOM 914 O O . GLU A 1 109 ? -6.263 11.773 20.034 1.00 64.94 109 GLU A O 1
ATOM 919 N N . PHE A 1 110 ? -5.786 10.228 18.478 1.00 70.94 110 PHE A N 1
ATOM 920 C CA . PHE A 1 110 ? -5.034 9.324 19.348 1.00 70.94 110 PHE A CA 1
ATOM 921 C C . PHE A 1 110 ? -3.527 9.610 19.308 1.00 70.94 110 PHE A C 1
ATOM 923 O O . PHE A 1 110 ? -2.751 9.004 20.049 1.00 70.94 110 PHE A O 1
ATOM 930 N N . VAL A 1 111 ? -3.103 10.537 18.443 1.00 69.25 111 VAL A N 1
ATOM 931 C CA . VAL A 1 111 ? -1.706 10.936 18.262 1.00 69.25 111 VAL A CA 1
ATOM 932 C C . VAL A 1 111 ? -1.493 12.306 18.882 1.00 69.25 111 VAL A C 1
ATOM 934 O O . VAL A 1 111 ? -2.304 13.205 18.707 1.00 69.25 111 VAL A O 1
ATOM 937 N N . LYS A 1 112 ? -0.396 12.463 19.628 1.00 65.00 112 LYS A N 1
ATOM 938 C CA . LYS A 1 112 ? -0.049 13.732 20.288 1.00 65.00 112 LYS A CA 1
ATOM 939 C C . LYS A 1 112 ? 0.639 14.733 19.359 1.00 65.00 112 LYS A C 1
ATOM 941 O O . LYS A 1 112 ? 0.657 15.920 19.661 1.00 65.00 112 LYS A O 1
ATOM 946 N N . GLU A 1 113 ? 1.237 14.245 18.278 1.00 67.44 113 GLU A N 1
ATOM 947 C CA . GLU A 1 113 ? 1.989 15.031 17.304 1.00 67.44 113 GLU A CA 1
ATOM 948 C C . GLU A 1 113 ? 1.371 14.865 15.915 1.00 67.44 113 GLU A C 1
ATOM 950 O O . GLU A 1 113 ? 1.082 13.748 15.482 1.00 67.44 113 GLU A O 1
ATOM 955 N N . GLU A 1 114 ? 1.184 15.975 15.206 1.00 66.69 114 GLU A N 1
ATOM 956 C CA . GLU A 1 114 ? 0.708 15.958 13.825 1.00 66.69 114 GLU A CA 1
ATOM 957 C C . GLU A 1 114 ? 1.837 15.551 12.867 1.00 66.69 114 GLU A C 1
ATOM 959 O O . GLU A 1 114 ? 2.998 15.948 13.024 1.00 66.69 114 GLU A O 1
ATOM 964 N N . CYS A 1 115 ? 1.486 14.780 11.836 1.00 72.31 115 CYS A N 1
ATOM 965 C CA . CYS A 1 115 ? 2.387 14.524 10.722 1.00 72.31 115 CYS A CA 1
ATOM 966 C C . CYS A 1 115 ? 2.679 15.839 9.987 1.00 72.31 115 CYS A C 1
ATOM 968 O O . CYS A 1 115 ? 1.756 16.547 9.590 1.00 72.31 115 CYS A O 1
ATOM 970 N N . LYS A 1 116 ? 3.965 16.151 9.792 1.00 72.56 116 LYS A N 1
ATOM 971 C CA . LYS A 1 116 ? 4.412 17.361 9.079 1.00 72.56 116 LYS A CA 1
ATOM 972 C C . LYS A 1 116 ? 4.812 17.105 7.629 1.00 72.56 116 LYS A C 1
ATOM 974 O O . LYS A 1 116 ? 5.166 18.052 6.935 1.00 72.56 116 LYS A O 1
ATOM 979 N N . CYS A 1 117 ? 4.810 15.850 7.180 1.00 68.88 117 CYS A N 1
ATOM 980 C CA . CYS A 1 117 ? 5.139 15.547 5.794 1.00 68.88 117 CYS A CA 1
ATOM 981 C C . CYS A 1 117 ? 4.029 16.103 4.890 1.00 68.88 117 CYS A C 1
ATOM 983 O O . CYS A 1 117 ? 2.869 15.753 5.090 1.00 68.88 117 CYS A O 1
ATOM 985 N N . ASP A 1 118 ? 4.401 16.904 3.889 1.00 54.28 118 ASP A N 1
ATOM 986 C CA . ASP A 1 118 ? 3.539 17.720 3.003 1.00 54.28 118 ASP A CA 1
ATOM 987 C C . ASP A 1 118 ? 2.580 16.912 2.085 1.00 54.28 118 ASP A C 1
ATOM 989 O O . ASP A 1 118 ? 2.080 17.429 1.091 1.00 54.28 118 ASP A O 1
ATOM 993 N N . GLU A 1 119 ? 2.297 15.641 2.391 1.00 54.34 119 GLU A N 1
ATOM 994 C CA . GLU A 1 119 ? 1.356 14.822 1.621 1.00 54.34 119 GLU A CA 1
ATOM 995 C C . GLU A 1 119 ? 0.133 14.500 2.467 1.00 54.34 119 GLU A C 1
ATOM 997 O O . GLU A 1 119 ? 0.191 13.787 3.474 1.00 54.34 119 GLU A O 1
ATOM 1002 N N . ASN A 1 120 ? -0.983 15.037 2.002 1.00 53.16 120 ASN A N 1
ATOM 1003 C CA . ASN A 1 120 ? -2.251 15.191 2.691 1.00 53.16 120 ASN A CA 1
ATOM 1004 C C . ASN A 1 120 ? -2.994 13.878 2.992 1.00 53.16 120 ASN A C 1
ATOM 1006 O O . ASN A 1 120 ? -4.151 13.924 3.378 1.00 53.16 120 ASN A O 1
ATOM 1010 N N . ASN A 1 121 ? -2.388 12.703 2.841 1.00 60.78 121 ASN A N 1
ATOM 1011 C CA . ASN A 1 121 ? -3.155 11.462 2.689 1.00 60.78 121 ASN A CA 1
ATOM 1012 C C . ASN A 1 121 ? -2.868 10.453 3.804 1.00 60.78 121 ASN A C 1
ATOM 1014 O O . ASN A 1 121 ? -3.080 9.264 3.618 1.00 60.78 121 ASN A O 1
ATOM 1018 N N . PHE A 1 122 ? -2.333 10.882 4.952 1.00 71.12 122 PHE A N 1
ATOM 1019 C CA . PHE A 1 122 ? -1.809 9.950 5.961 1.00 71.12 122 PHE A CA 1
ATOM 1020 C C . PHE A 1 122 ? -2.448 10.038 7.350 1.00 71.12 122 PHE A C 1
ATOM 1022 O O . PHE A 1 122 ? -2.318 9.106 8.140 1.00 71.12 122 PHE A O 1
ATOM 1029 N N . ASN A 1 123 ? -3.158 11.120 7.670 1.00 72.75 123 ASN A N 1
ATOM 1030 C CA . ASN A 1 123 ? -3.585 11.386 9.049 1.00 72.75 123 ASN A CA 1
ATOM 1031 C C . ASN A 1 123 ? -4.625 10.384 9.569 1.00 72.75 123 ASN A C 1
ATOM 1033 O O . ASN A 1 123 ? -4.504 9.933 10.707 1.00 72.75 123 ASN A O 1
ATOM 1037 N N . CYS A 1 124 ? -5.608 9.994 8.749 1.00 75.31 124 CYS A N 1
ATOM 1038 C CA . CYS A 1 124 ? -6.606 8.989 9.129 1.00 75.31 124 CYS A CA 1
ATOM 1039 C C . CYS A 1 124 ? -5.942 7.643 9.463 1.00 75.31 124 CYS A C 1
ATOM 1041 O O . CYS A 1 124 ? -6.211 7.062 10.517 1.00 75.31 124 CYS A O 1
ATOM 1043 N N . LEU A 1 125 ? -4.987 7.217 8.634 1.00 82.81 125 LEU A N 1
ATOM 1044 C CA . LEU A 1 125 ? -4.239 5.981 8.825 1.00 82.81 125 LEU A CA 1
ATOM 1045 C C . LEU A 1 125 ? -3.366 6.037 10.077 1.00 82.81 125 LEU A C 1
ATOM 1047 O O . LEU A 1 125 ? -3.383 5.105 10.878 1.00 82.81 125 LEU A O 1
ATOM 1051 N N . ILE A 1 126 ? -2.633 7.137 10.267 1.00 82.31 126 ILE A N 1
ATOM 1052 C CA . ILE A 1 126 ? -1.818 7.382 11.461 1.00 82.31 126 ILE A CA 1
ATOM 1053 C C . ILE A 1 126 ? -2.692 7.259 12.709 1.00 82.31 126 ILE A C 1
ATOM 1055 O O . ILE A 1 126 ? -2.368 6.520 13.636 1.00 82.31 126 ILE A O 1
ATOM 1059 N N . ASN A 1 127 ? -3.845 7.916 12.712 1.00 81.19 127 ASN A N 1
ATOM 1060 C CA . ASN A 1 127 ? -4.754 7.891 13.843 1.00 81.19 127 ASN A CA 1
ATOM 1061 C C . ASN A 1 127 ? -5.269 6.471 14.144 1.00 81.19 127 ASN A C 1
ATOM 1063 O O . ASN A 1 127 ? -5.233 6.020 15.291 1.00 81.19 127 ASN A O 1
ATOM 1067 N N . MET A 1 128 ? -5.668 5.722 13.110 1.00 87.12 128 MET A N 1
ATOM 1068 C CA . MET A 1 128 ? -6.114 4.331 13.257 1.00 87.12 128 MET A CA 1
ATOM 1069 C C . MET A 1 128 ? -4.991 3.377 13.668 1.00 87.12 128 MET A C 1
ATOM 1071 O O . MET A 1 128 ? -5.236 2.439 14.430 1.00 87.12 128 MET A O 1
ATOM 1075 N N . PHE A 1 129 ? -3.751 3.634 13.253 1.00 89.50 129 PHE A N 1
ATOM 1076 C CA . PHE A 1 129 ? -2.587 2.902 13.740 1.00 89.50 129 PHE A CA 1
ATOM 1077 C C . PHE A 1 129 ? -2.416 3.072 15.256 1.00 89.50 129 PHE A C 1
ATOM 1079 O O . PHE A 1 129 ? -2.250 2.079 15.964 1.00 89.50 129 PHE A O 1
ATOM 1086 N N . TYR A 1 130 ? -2.511 4.297 15.785 1.00 86.81 130 TYR A N 1
ATOM 1087 C CA . TYR A 1 130 ? -2.390 4.538 17.229 1.00 86.81 130 TYR A CA 1
ATOM 1088 C C . TYR A 1 130 ? -3.575 3.993 18.035 1.00 86.81 130 TYR A C 1
ATOM 1090 O O . TYR A 1 130 ? -3.363 3.512 19.153 1.00 86.81 130 TYR A O 1
ATOM 1098 N N . LEU A 1 131 ? -4.784 3.979 17.463 1.00 87.19 131 LEU A N 1
ATOM 1099 C CA . LEU A 1 131 ? -5.926 3.252 18.026 1.00 87.19 131 LEU A CA 1
ATOM 1100 C C . LEU A 1 131 ? -5.599 1.757 18.152 1.00 87.19 131 LEU A C 1
ATOM 1102 O O . LEU A 1 131 ? -5.636 1.205 19.252 1.00 87.19 131 LEU A O 1
ATOM 1106 N N . CYS A 1 132 ? -5.194 1.116 17.051 1.00 91.19 132 CYS A N 1
ATOM 1107 C CA . CYS A 1 132 ? -4.830 -0.303 17.038 1.00 91.19 132 CYS A CA 1
ATOM 1108 C C . CYS A 1 132 ? -3.691 -0.611 18.013 1.00 91.19 132 CYS A C 1
ATOM 1110 O O . CYS A 1 132 ? -3.739 -1.615 18.721 1.00 91.19 132 CYS A O 1
ATOM 1112 N N . LYS A 1 133 ? -2.676 0.255 18.071 1.00 90.06 133 LYS A N 1
ATOM 1113 C CA . LYS A 1 133 ? -1.530 0.119 18.973 1.00 90.06 133 LYS A CA 1
ATOM 1114 C C . LYS A 1 133 ? -1.961 0.132 20.432 1.00 90.06 133 LYS A C 1
ATOM 1116 O O . LYS A 1 133 ? -1.580 -0.750 21.193 1.00 90.06 133 LYS A O 1
ATOM 1121 N N . SER A 1 134 ? -2.780 1.106 20.806 1.00 89.06 134 SER A N 1
ATOM 1122 C CA . SER A 1 134 ? -3.234 1.286 22.187 1.00 89.06 134 SER A CA 1
ATOM 1123 C C . SER A 1 134 ? -4.163 0.169 22.654 1.00 89.06 134 SER A C 1
ATOM 1125 O O . SER A 1 134 ? -4.144 -0.196 23.824 1.00 89.06 134 SER A O 1
ATOM 1127 N N . LEU A 1 135 ? -4.930 -0.414 21.730 1.00 89.50 135 LEU A N 1
ATOM 1128 C CA . LEU A 1 135 ? -5.781 -1.578 21.983 1.00 89.50 135 LEU A CA 1
ATOM 1129 C C . LEU A 1 135 ? -5.030 -2.919 21.876 1.00 89.50 135 LEU A C 1
ATOM 1131 O O . LEU A 1 135 ? -5.638 -3.974 22.026 1.00 89.50 135 LEU A O 1
ATOM 1135 N N . ASN A 1 136 ? -3.718 -2.907 21.605 1.00 89.62 136 ASN A N 1
ATOM 1136 C CA . ASN A 1 136 ? -2.903 -4.104 21.368 1.00 89.62 136 ASN A CA 1
ATOM 1137 C C . ASN A 1 136 ? -3.436 -4.999 20.224 1.00 89.62 136 ASN A C 1
ATOM 1139 O O . ASN A 1 136 ? -3.434 -6.230 20.290 1.00 89.62 136 ASN A O 1
ATOM 1143 N N . TYR A 1 137 ? -3.937 -4.374 19.158 1.00 90.31 137 TYR A N 1
ATOM 1144 C CA . TYR A 1 137 ? -4.532 -5.028 17.989 1.00 90.31 137 TYR A CA 1
ATOM 1145 C C . TYR A 1 137 ? -3.649 -4.972 16.731 1.00 90.31 137 TYR A C 1
ATOM 1147 O O . TYR A 1 137 ? -4.115 -5.345 15.656 1.00 90.31 137 TYR A O 1
ATOM 1155 N N . LEU A 1 138 ? -2.381 -4.567 16.854 1.00 89.19 138 LEU A N 1
ATOM 1156 C CA . LEU A 1 138 ? -1.402 -4.583 15.761 1.00 89.19 138 LEU A CA 1
ATOM 1157 C C . LEU A 1 138 ? -0.992 -6.019 15.399 1.00 89.19 138 LEU A C 1
ATOM 1159 O O . LEU A 1 138 ? 0.013 -6.544 15.870 1.00 89.19 138 LEU A O 1
ATOM 1163 N N . ASN A 1 139 ? -1.801 -6.666 14.566 1.00 88.81 139 ASN A N 1
ATOM 1164 C CA . ASN A 1 139 ? -1.465 -7.931 13.922 1.00 88.81 139 ASN A CA 1
ATOM 1165 C C . ASN A 1 139 ? -0.885 -7.696 12.517 1.00 88.81 139 ASN A C 1
ATOM 1167 O O . ASN A 1 139 ? -0.823 -6.571 12.030 1.00 88.81 139 ASN A O 1
ATOM 1171 N N . GLU A 1 140 ? -0.483 -8.773 11.851 1.00 90.69 140 GLU A N 1
ATOM 1172 C CA . GLU A 1 140 ? 0.120 -8.718 10.516 1.00 90.69 140 GLU A CA 1
ATOM 1173 C C . GLU A 1 140 ? -0.759 -7.999 9.478 1.00 90.69 140 GLU A C 1
ATOM 1175 O O . GLU A 1 140 ? -0.258 -7.179 8.715 1.00 90.69 140 GLU A O 1
ATOM 1180 N N . ASP A 1 141 ? -2.074 -8.231 9.497 1.00 90.62 141 ASP A N 1
ATOM 1181 C CA . ASP A 1 141 ? -3.007 -7.552 8.592 1.00 90.62 141 ASP A CA 1
ATOM 1182 C C . ASP A 1 141 ? -3.069 -6.041 8.869 1.00 90.62 141 ASP A C 1
ATOM 1184 O O . ASP A 1 141 ? -3.128 -5.243 7.934 1.00 90.62 141 ASP A O 1
ATOM 1188 N N . ALA A 1 142 ? -3.028 -5.630 10.141 1.00 92.19 142 ALA A N 1
ATOM 1189 C CA . ALA A 1 142 ? -2.983 -4.220 10.519 1.00 92.19 142 ALA A CA 1
ATOM 1190 C C . ALA A 1 142 ? -1.672 -3.556 10.073 1.00 92.19 142 ALA A C 1
ATOM 1192 O O . ALA A 1 142 ? -1.691 -2.460 9.510 1.00 92.19 142 ALA A O 1
ATOM 1193 N N . LEU A 1 143 ? -0.538 -4.237 10.263 1.00 93.44 143 LEU A N 1
ATOM 1194 C CA . LEU A 1 143 ? 0.759 -3.771 9.771 1.00 93.44 143 LEU A CA 1
ATOM 1195 C C . LEU A 1 143 ? 0.744 -3.634 8.242 1.00 93.44 143 LEU A C 1
ATOM 1197 O O . LEU A 1 143 ? 1.165 -2.605 7.723 1.00 93.44 143 LEU A O 1
ATOM 1201 N N . TRP A 1 144 ? 0.185 -4.615 7.526 1.00 94.62 144 TRP A N 1
ATOM 1202 C CA . TRP A 1 144 ? 0.049 -4.569 6.069 1.00 94.62 144 TRP A CA 1
ATOM 1203 C C . TRP A 1 144 ? -0.771 -3.367 5.593 1.00 94.62 144 TRP A C 1
ATOM 1205 O O . TRP A 1 144 ? -0.326 -2.636 4.711 1.00 94.62 144 TRP A O 1
ATOM 1215 N N . CYS A 1 145 ? -1.916 -3.099 6.229 1.00 93.81 145 CYS A N 1
ATOM 1216 C CA . CYS A 1 145 ? -2.745 -1.930 5.915 1.00 93.81 145 CYS A CA 1
ATOM 1217 C C . CYS A 1 145 ? -1.996 -0.609 6.131 1.00 93.81 145 CYS A C 1
ATOM 1219 O O . CYS A 1 145 ? -2.236 0.352 5.410 1.00 93.81 145 CYS A O 1
ATOM 1221 N N . CYS A 1 146 ? -1.070 -0.547 7.091 1.00 91.81 146 CYS A N 1
ATOM 1222 C CA . CYS A 1 146 ? -0.239 0.640 7.286 1.00 91.81 146 CYS A CA 1
ATOM 1223 C C . CYS A 1 146 ? 0.844 0.773 6.204 1.00 91.81 146 CYS A C 1
ATOM 1225 O O . CYS A 1 146 ? 1.139 1.878 5.751 1.00 91.81 146 CYS A O 1
ATOM 1227 N N . LEU A 1 147 ? 1.433 -0.348 5.781 1.00 92.25 147 LEU A N 1
ATOM 1228 C CA . LEU A 1 147 ? 2.538 -0.378 4.823 1.00 92.25 147 LEU A CA 1
ATOM 1229 C C . LEU A 1 147 ? 2.128 0.002 3.404 1.00 92.25 147 LEU A C 1
ATOM 1231 O O . LEU A 1 147 ? 2.936 0.619 2.718 1.00 92.25 147 LEU A O 1
ATOM 1235 N N . ILE A 1 148 ? 0.919 -0.350 2.958 1.00 92.75 148 ILE A N 1
ATOM 1236 C CA . ILE A 1 148 ? 0.434 -0.068 1.594 1.00 92.75 148 ILE A CA 1
ATOM 1237 C C . ILE A 1 148 ? 0.526 1.432 1.256 1.00 92.75 148 ILE A C 1
ATOM 1239 O O . ILE A 1 148 ? 1.333 1.799 0.396 1.00 92.75 148 ILE A O 1
ATOM 1243 N N . PRO A 1 149 ? -0.218 2.326 1.935 1.00 87.56 149 PRO A N 1
ATOM 1244 C CA . PRO A 1 149 ? -0.135 3.752 1.656 1.00 87.56 149 PRO A CA 1
ATOM 1245 C C . PRO A 1 149 ? 1.260 4.299 1.981 1.00 87.56 149 PRO A C 1
ATOM 1247 O O . PRO A 1 149 ? 1.712 5.212 1.299 1.00 87.56 149 PRO A O 1
ATOM 1250 N N . PHE A 1 150 ? 1.985 3.740 2.962 1.00 85.50 150 PHE A N 1
ATOM 1251 C CA . PHE A 1 150 ? 3.283 4.298 3.376 1.00 85.50 150 PHE A CA 1
ATOM 1252 C C . PHE A 1 150 ? 4.321 4.070 2.288 1.00 85.50 150 PHE A C 1
ATOM 1254 O O . PHE A 1 150 ? 5.007 4.993 1.862 1.00 85.50 150 PHE A O 1
ATOM 1261 N N . SER A 1 151 ? 4.365 2.846 1.772 1.00 85.50 151 SER A N 1
ATOM 1262 C CA . SER A 1 151 ? 5.252 2.468 0.679 1.00 85.50 151 SER A CA 1
ATOM 1263 C C . SER A 1 151 ? 4.935 3.250 -0.590 1.00 85.50 151 SER A C 1
ATOM 1265 O O . SER A 1 151 ? 5.850 3.592 -1.329 1.00 85.50 151 SER A O 1
ATOM 1267 N N . PHE A 1 152 ? 3.661 3.550 -0.846 1.00 83.50 152 PHE A N 1
ATOM 1268 C CA . PHE A 1 152 ? 3.255 4.285 -2.038 1.00 83.50 152 PHE A CA 1
ATOM 1269 C C . PHE A 1 152 ? 3.516 5.792 -1.923 1.00 83.50 152 PHE A C 1
ATOM 1271 O O . PHE A 1 152 ? 4.298 6.333 -2.700 1.00 83.50 152 PHE A O 1
ATOM 1278 N N . TYR A 1 153 ? 2.910 6.465 -0.944 1.00 77.19 153 TYR A N 1
ATOM 1279 C CA . TYR A 1 153 ? 3.004 7.920 -0.812 1.00 77.19 153 TYR A CA 1
ATOM 1280 C C . TYR A 1 153 ? 4.375 8.361 -0.285 1.00 77.19 153 TYR A C 1
ATOM 1282 O O . TYR A 1 153 ? 5.008 9.218 -0.884 1.00 77.19 153 TYR A O 1
ATOM 1290 N N . LYS A 1 154 ? 4.897 7.720 0.770 1.00 72.06 154 LYS A N 1
ATOM 1291 C CA . LYS A 1 154 ? 6.133 8.177 1.432 1.00 72.06 154 LYS A CA 1
ATOM 1292 C C . LYS A 1 154 ? 7.418 7.625 0.839 1.00 72.06 154 LYS A C 1
ATOM 1294 O O . LYS A 1 154 ? 8.425 8.320 0.882 1.00 72.06 154 LYS A O 1
ATOM 1299 N N . CYS A 1 155 ? 7.403 6.408 0.300 1.00 70.50 155 CYS A N 1
ATOM 1300 C CA . CYS A 1 155 ? 8.601 5.839 -0.317 1.00 70.50 155 CYS A CA 1
ATOM 1301 C C . CYS A 1 155 ? 8.581 6.036 -1.838 1.00 70.50 155 CYS A C 1
ATOM 1303 O O . CYS A 1 155 ? 9.438 6.717 -2.383 1.00 70.50 155 CYS A O 1
ATOM 1305 N N . HIS A 1 156 ? 7.596 5.479 -2.543 1.00 71.81 156 HIS A N 1
ATOM 1306 C CA . HIS A 1 156 ? 7.612 5.428 -4.006 1.00 71.81 156 HIS A CA 1
ATOM 1307 C C . HIS A 1 156 ? 7.429 6.805 -4.670 1.00 71.81 156 HIS A C 1
ATOM 1309 O O . HIS A 1 156 ? 8.216 7.164 -5.547 1.00 71.81 156 HIS A O 1
ATOM 1315 N N . LEU A 1 157 ? 6.437 7.596 -4.249 1.00 67.12 157 LEU A N 1
ATOM 1316 C CA . LEU A 1 157 ? 6.172 8.916 -4.842 1.00 67.12 157 LEU A CA 1
ATOM 1317 C C . LEU A 1 157 ? 7.185 9.992 -4.415 1.00 67.12 157 LEU A C 1
ATOM 1319 O O . LEU A 1 157 ? 7.453 10.913 -5.184 1.00 67.12 157 LEU A O 1
ATOM 1323 N N . PHE A 1 158 ? 7.782 9.870 -3.227 1.00 60.44 158 PHE A N 1
ATOM 1324 C CA . PHE A 1 158 ? 8.739 10.861 -2.731 1.00 60.44 158 PHE A CA 1
ATOM 1325 C C . PHE A 1 158 ? 10.141 10.685 -3.331 1.00 60.44 158 PHE A C 1
ATOM 1327 O O . PHE A 1 158 ? 10.717 11.650 -3.832 1.00 60.44 158 PHE A O 1
ATOM 1334 N N . LEU A 1 159 ? 10.659 9.450 -3.383 1.00 58.56 159 LEU A N 1
ATOM 1335 C CA . LEU A 1 159 ? 11.953 9.142 -4.020 1.00 58.56 159 LEU A CA 1
ATOM 1336 C C . LEU A 1 159 ? 11.981 9.544 -5.498 1.00 58.56 159 LEU A C 1
ATOM 1338 O O . LEU A 1 159 ? 13.013 9.905 -6.050 1.00 58.56 159 LEU A O 1
ATOM 1342 N N . THR A 1 160 ? 10.826 9.506 -6.153 1.00 52.97 160 THR A N 1
ATOM 1343 C CA . THR A 1 160 ? 10.680 9.914 -7.549 1.00 52.97 160 THR A CA 1
ATOM 1344 C C . THR A 1 160 ? 10.489 11.429 -7.733 1.00 52.97 160 THR A C 1
ATOM 1346 O O . THR A 1 160 ? 10.493 11.916 -8.870 1.00 52.97 160 THR A O 1
ATOM 1349 N N . TYR A 1 161 ? 10.330 12.186 -6.640 1.00 47.88 161 TYR A N 1
ATOM 1350 C CA . TYR A 1 161 ? 10.249 13.648 -6.626 1.00 47.88 161 TYR A CA 1
ATOM 1351 C C . TYR A 1 161 ? 11.601 14.304 -6.302 1.00 47.88 161 TYR A C 1
ATOM 1353 O O . TYR A 1 161 ? 11.938 15.306 -6.930 1.00 47.88 161 TYR A O 1
ATOM 1361 N N . GLU A 1 162 ? 12.403 13.747 -5.387 1.00 48.31 162 GLU A N 1
ATOM 1362 C CA . GLU A 1 162 ? 13.755 14.263 -5.082 1.00 48.31 162 GLU A CA 1
ATOM 1363 C C . GLU A 1 162 ? 14.712 14.150 -6.274 1.00 48.31 162 GLU A C 1
ATOM 1365 O O . GLU A 1 162 ? 15.442 15.098 -6.569 1.00 48.31 162 GLU A O 1
ATOM 1370 N N . ASP A 1 163 ? 14.578 13.080 -7.060 1.00 49.06 163 ASP A N 1
ATOM 1371 C CA . ASP A 1 163 ? 15.239 12.900 -8.359 1.00 49.06 163 ASP A CA 1
ATOM 1372 C C . ASP A 1 163 ? 15.029 14.103 -9.310 1.00 49.06 163 ASP A C 1
ATOM 1374 O O . ASP A 1 163 ? 15.849 14.353 -10.189 1.00 49.06 163 ASP A O 1
ATOM 1378 N N . LYS A 1 164 ? 13.937 14.874 -9.163 1.00 43.16 164 LYS A N 1
ATOM 1379 C CA . LYS A 1 164 ? 13.694 16.079 -9.978 1.00 43.16 164 LYS A CA 1
ATOM 1380 C C . LYS A 1 164 ? 14.451 17.305 -9.481 1.00 43.16 164 LYS A C 1
ATOM 1382 O O . LYS A 1 164 ? 14.889 18.089 -10.311 1.00 43.16 164 LYS A O 1
ATOM 1387 N N . LYS A 1 165 ? 14.606 17.483 -8.165 1.00 41.06 165 LYS A N 1
ATOM 1388 C CA . LYS A 1 165 ? 15.316 18.650 -7.611 1.00 41.06 165 LYS A CA 1
ATOM 1389 C C . LYS A 1 165 ? 16.815 18.578 -7.886 1.00 41.06 165 LYS A C 1
ATOM 1391 O O . LYS A 1 165 ? 17.415 19.598 -8.194 1.00 41.06 165 LYS A O 1
ATOM 1396 N N . ASN A 1 166 ? 17.393 17.380 -7.842 1.00 41.97 166 ASN A N 1
ATOM 1397 C CA . ASN A 1 166 ? 18.831 17.195 -8.052 1.00 41.97 166 ASN A CA 1
ATOM 1398 C C . ASN A 1 166 ? 19.243 17.225 -9.537 1.00 41.97 166 ASN A C 1
ATOM 1400 O O . ASN A 1 166 ? 20.425 17.341 -9.837 1.00 41.97 166 ASN A O 1
ATOM 1404 N N . HIS A 1 167 ? 18.289 17.153 -10.473 1.00 45.00 167 HIS A N 1
ATOM 1405 C CA . HIS A 1 167 ? 18.545 17.186 -11.921 1.00 45.00 167 HIS A CA 1
ATOM 1406 C C . HIS A 1 167 ? 18.118 18.494 -12.610 1.00 45.00 167 HIS A C 1
ATOM 1408 O O . HIS A 1 167 ? 18.208 18.584 -13.834 1.00 45.00 167 HIS A O 1
ATOM 1414 N N . GLU A 1 168 ? 17.660 19.509 -11.868 1.00 41.50 168 GLU A N 1
ATOM 1415 C CA . GLU A 1 168 ? 17.415 20.843 -12.443 1.00 41.50 168 GLU A CA 1
ATOM 1416 C C . GLU A 1 168 ? 18.704 21.673 -12.611 1.00 41.50 168 GLU A C 1
ATOM 1418 O O . GLU A 1 168 ? 18.679 22.632 -13.378 1.00 41.50 168 GLU A O 1
ATOM 1423 N N . ASP A 1 169 ? 19.836 21.252 -12.023 1.00 38.94 169 ASP A N 1
ATOM 1424 C CA . ASP A 1 169 ? 21.104 22.006 -12.059 1.00 38.94 169 ASP A CA 1
ATOM 1425 C C . ASP A 1 169 ? 22.326 21.253 -12.631 1.00 38.94 169 ASP A C 1
ATOM 1427 O O . ASP A 1 169 ? 23.395 21.854 -12.742 1.00 38.94 169 ASP A O 1
ATOM 1431 N N . ASP A 1 170 ? 22.218 19.985 -13.049 1.00 34.88 170 ASP A N 1
ATOM 1432 C CA . ASP A 1 170 ? 23.401 19.235 -13.499 1.00 34.88 170 ASP A CA 1
ATOM 1433 C C . ASP A 1 170 ? 23.120 18.275 -14.673 1.00 34.88 170 ASP A C 1
ATOM 1435 O O . ASP A 1 170 ? 22.451 17.249 -14.539 1.00 34.88 170 ASP A O 1
ATOM 1439 N N . ASP A 1 171 ? 23.694 18.593 -15.842 1.00 37.78 171 ASP A N 1
ATOM 1440 C CA . ASP A 1 171 ? 23.752 17.752 -17.056 1.00 37.78 171 ASP A CA 1
ATOM 1441 C C . ASP A 1 171 ? 24.752 16.577 -16.910 1.00 37.78 171 ASP A C 1
ATOM 1443 O O . ASP A 1 171 ? 25.159 15.940 -17.889 1.00 37.78 171 ASP A O 1
ATOM 1447 N N . SER A 1 172 ? 25.175 16.263 -15.685 1.00 38.31 172 SER A N 1
ATOM 1448 C CA . SER A 1 172 ? 26.074 15.157 -15.395 1.00 38.31 172 SER A CA 1
ATOM 1449 C C . SER A 1 172 ? 25.277 13.905 -15.004 1.00 38.31 172 SER A C 1
ATOM 1451 O O . SER A 1 172 ? 24.618 13.821 -13.973 1.00 38.31 172 SER A O 1
ATOM 1453 N N . GLN A 1 173 ? 25.331 12.891 -15.873 1.00 39.56 173 GLN A N 1
ATOM 1454 C CA . GLN A 1 173 ? 24.888 11.533 -15.560 1.00 39.56 173 GLN A CA 1
ATOM 1455 C C . GLN A 1 173 ? 25.783 10.960 -14.452 1.00 39.56 173 GLN A C 1
ATOM 1457 O O . GLN A 1 173 ? 26.828 10.376 -14.738 1.00 39.56 173 GLN A O 1
ATOM 1462 N N . SER A 1 174 ? 25.407 11.146 -13.188 1.00 33.50 174 SER A N 1
ATOM 1463 C CA . SER A 1 174 ? 26.039 10.459 -12.064 1.00 33.50 174 SER A CA 1
ATOM 1464 C C . SER A 1 174 ? 25.367 9.097 -11.843 1.00 33.50 174 SER A C 1
ATOM 1466 O O . SER A 1 174 ? 24.205 8.985 -11.465 1.00 33.50 174 SER A O 1
ATOM 1468 N N . ASP A 1 175 ? 26.126 8.029 -12.098 1.00 33.62 175 ASP A N 1
ATOM 1469 C CA . ASP A 1 175 ? 25.769 6.618 -11.865 1.00 33.62 175 ASP A CA 1
ATOM 1470 C C . ASP A 1 175 ? 25.841 6.216 -10.367 1.00 33.62 175 ASP A C 1
ATOM 1472 O O . ASP A 1 175 ? 26.084 5.055 -10.026 1.00 33.62 175 ASP A O 1
ATOM 1476 N N . SER A 1 176 ? 25.659 7.154 -9.432 1.00 34.16 176 SER A N 1
ATOM 1477 C CA . SER A 1 176 ? 25.685 6.857 -7.996 1.00 34.16 176 SER A CA 1
ATOM 1478 C C . SER A 1 176 ? 24.282 6.529 -7.492 1.00 34.16 176 SER A C 1
ATOM 1480 O O . SER A 1 176 ? 23.509 7.406 -7.120 1.00 34.16 176 SER A O 1
ATOM 1482 N N . PHE A 1 177 ? 23.958 5.237 -7.491 1.00 40.19 177 PHE A N 1
ATOM 1483 C CA . PHE A 1 177 ? 22.762 4.696 -6.848 1.00 40.19 177 PHE A CA 1
ATOM 1484 C C . PHE A 1 177 ? 22.939 4.730 -5.325 1.00 40.19 177 PHE A C 1
ATOM 1486 O O . PHE A 1 177 ? 23.566 3.835 -4.754 1.00 40.19 177 PHE A O 1
ATOM 1493 N N . GLU A 1 178 ? 22.411 5.764 -4.674 1.00 40.50 178 GLU A N 1
ATOM 1494 C CA . GLU A 1 178 ? 22.362 5.830 -3.214 1.00 40.50 178 GLU A CA 1
ATOM 1495 C C . GLU A 1 178 ? 21.389 4.793 -2.646 1.00 40.50 178 GLU A C 1
ATOM 1497 O O . GLU A 1 178 ? 20.371 4.428 -3.247 1.00 40.50 178 GLU A O 1
ATOM 1502 N N . GLU A 1 179 ? 21.758 4.253 -1.485 1.00 36.62 179 GLU A N 1
ATOM 1503 C CA . GLU A 1 179 ? 20.900 3.356 -0.735 1.00 36.62 179 GLU A CA 1
ATOM 1504 C C . GLU A 1 179 ? 19.598 4.081 -0.400 1.00 36.62 179 GLU A C 1
ATOM 1506 O O . GLU A 1 179 ? 19.599 5.214 0.060 1.00 36.62 179 GLU A O 1
ATOM 1511 N N . CYS A 1 180 ? 18.477 3.422 -0.672 1.00 43.16 180 CYS A N 1
ATOM 1512 C CA . CYS A 1 180 ? 17.146 3.959 -0.440 1.00 43.16 180 CYS A CA 1
ATOM 1513 C C . CYS A 1 180 ? 16.869 4.056 1.069 1.00 43.16 180 CYS A C 1
ATOM 1515 O O . CYS A 1 180 ? 16.259 3.164 1.667 1.00 43.16 180 CYS A O 1
ATOM 1517 N N . GLU A 1 181 ? 17.386 5.115 1.680 1.00 55.75 181 GLU A N 1
ATOM 1518 C CA . GLU A 1 181 ? 16.996 5.596 2.995 1.00 55.75 181 GLU A CA 1
ATOM 1519 C C . GLU A 1 181 ? 15.677 6.368 2.860 1.00 55.75 181 GLU A C 1
ATOM 1521 O O . GLU A 1 181 ? 15.290 6.802 1.771 1.00 55.75 181 GLU A O 1
ATOM 1526 N N . LEU A 1 182 ? 14.909 6.458 3.949 1.00 61.22 182 LEU A N 1
ATOM 1527 C CA . LEU A 1 182 ? 13.736 7.330 3.937 1.00 61.22 182 LEU A CA 1
ATOM 1528 C C . LEU A 1 182 ? 14.192 8.753 3.612 1.00 61.22 182 LEU A C 1
ATOM 1530 O O . LEU A 1 182 ? 15.280 9.127 4.048 1.00 61.22 182 LEU A O 1
ATOM 1534 N N . PRO A 1 183 ? 13.361 9.551 2.931 1.00 61.91 183 PRO A N 1
ATOM 1535 C CA . PRO A 1 183 ? 13.729 10.923 2.625 1.00 61.91 183 PRO A CA 1
ATOM 1536 C C . PRO A 1 183 ? 14.135 11.682 3.888 1.00 61.91 183 PRO A C 1
ATOM 1538 O O . PRO A 1 183 ? 13.467 11.530 4.922 1.00 61.91 183 PRO A O 1
ATOM 1541 N N . GLU A 1 184 ? 15.181 12.508 3.805 1.00 60.56 184 GLU A N 1
ATOM 1542 C CA . GLU A 1 184 ? 15.713 13.271 4.948 1.00 60.56 184 GLU A CA 1
ATOM 1543 C C . GLU A 1 184 ? 14.626 14.140 5.613 1.00 60.56 184 GLU A C 1
ATOM 1545 O O . GLU A 1 184 ? 14.616 14.325 6.831 1.00 60.56 184 GLU A O 1
ATOM 1550 N N . ASP A 1 185 ? 13.635 14.574 4.829 1.00 64.50 185 ASP A N 1
ATOM 1551 C CA . ASP A 1 185 ? 12.493 15.387 5.260 1.00 64.50 185 ASP A CA 1
ATOM 1552 C C . ASP A 1 185 ? 11.343 14.583 5.918 1.00 64.50 185 ASP A C 1
ATOM 1554 O O . ASP A 1 185 ? 10.273 15.127 6.225 1.00 64.50 185 ASP A O 1
ATOM 1558 N N . THR A 1 186 ? 11.512 13.276 6.156 1.00 73.94 186 THR A N 1
ATOM 1559 C CA . THR A 1 186 ? 10.477 12.455 6.803 1.00 73.94 186 THR A CA 1
ATOM 1560 C C . THR A 1 186 ? 10.275 12.877 8.259 1.00 73.94 186 THR A C 1
ATOM 1562 O O . THR A 1 186 ? 11.173 12.790 9.092 1.00 73.94 186 THR A O 1
ATOM 1565 N N . CYS A 1 187 ? 9.054 13.283 8.619 1.00 79.50 187 CYS A N 1
ATOM 1566 C CA . CYS A 1 187 ? 8.762 13.739 9.976 1.00 79.50 187 CYS A CA 1
ATOM 1567 C C . CYS A 1 187 ? 8.868 12.617 11.029 1.00 79.50 187 CYS A C 1
ATOM 1569 O O . CYS A 1 187 ? 8.608 11.440 10.759 1.00 79.50 187 CYS A O 1
ATOM 1571 N N . ASN A 1 188 ? 9.145 13.009 12.277 1.00 81.94 188 ASN A N 1
ATOM 1572 C CA . ASN A 1 188 ? 9.314 12.095 13.414 1.00 81.94 188 ASN A CA 1
ATOM 1573 C C . ASN A 1 188 ? 8.125 11.149 13.643 1.00 81.94 188 ASN A C 1
ATOM 1575 O O . ASN A 1 188 ? 8.326 10.008 14.059 1.00 81.94 188 ASN A O 1
ATOM 1579 N N . VAL A 1 189 ? 6.894 11.585 13.354 1.00 82.38 189 VAL A N 1
ATOM 1580 C CA . VAL A 1 189 ? 5.696 10.737 13.480 1.00 82.38 189 VAL A CA 1
ATOM 1581 C C . VAL A 1 189 ? 5.763 9.570 12.493 1.00 82.38 189 VAL A C 1
ATOM 1583 O O . VAL A 1 189 ? 5.604 8.416 12.890 1.00 82.38 189 VAL A O 1
ATOM 1586 N N . CYS A 1 190 ? 6.069 9.846 11.223 1.00 81.38 190 CYS A N 1
ATOM 1587 C CA . CYS A 1 190 ? 6.239 8.818 10.196 1.00 81.38 190 CYS A CA 1
ATOM 1588 C C . CYS A 1 190 ? 7.404 7.874 10.524 1.00 81.38 190 CYS A C 1
ATOM 1590 O O . CYS A 1 190 ? 7.238 6.657 10.429 1.00 81.38 190 CYS A O 1
ATOM 1592 N N . LEU A 1 191 ? 8.542 8.413 10.976 1.00 83.06 191 LEU A N 1
ATOM 1593 C CA . LEU A 1 191 ? 9.699 7.615 11.404 1.00 83.06 191 LEU A CA 1
ATOM 1594 C C . LEU A 1 191 ? 9.358 6.694 12.586 1.00 83.06 191 LEU A C 1
ATOM 1596 O O . LEU A 1 191 ? 9.728 5.518 12.603 1.00 83.06 191 LEU A O 1
ATOM 1600 N N . SER A 1 192 ? 8.613 7.199 13.569 1.00 84.88 192 SER A N 1
ATOM 1601 C CA . SER A 1 192 ? 8.175 6.434 14.742 1.00 84.88 192 SER A CA 1
ATOM 1602 C C . SER A 1 192 ? 7.238 5.282 14.366 1.00 84.88 192 SER A C 1
ATOM 1604 O O . SER A 1 192 ? 7.400 4.156 14.839 1.00 84.88 192 SER A O 1
ATOM 1606 N N . ILE A 1 193 ? 6.289 5.526 13.459 1.00 86.94 193 ILE A N 1
ATOM 1607 C CA . ILE A 1 193 ? 5.385 4.481 12.964 1.00 86.94 193 ILE A CA 1
ATOM 1608 C C . ILE A 1 193 ? 6.170 3.425 12.190 1.00 86.94 193 ILE A C 1
ATOM 1610 O O . ILE A 1 193 ? 6.042 2.236 12.483 1.00 86.94 193 ILE A O 1
ATOM 1614 N N . LEU A 1 194 ? 7.015 3.839 11.242 1.00 86.56 194 LEU A N 1
ATOM 1615 C CA . LEU A 1 194 ? 7.740 2.889 10.407 1.00 86.56 194 LEU A CA 1
ATOM 1616 C C . LEU A 1 194 ? 8.750 2.068 11.208 1.00 86.56 194 LEU A C 1
ATOM 1618 O O . LEU A 1 194 ? 8.847 0.860 11.012 1.00 86.56 194 LEU A O 1
ATOM 1622 N N . SER A 1 195 ? 9.471 2.690 12.142 1.00 86.38 195 SER A N 1
ATOM 1623 C CA . SER A 1 195 ? 10.391 1.971 13.032 1.00 86.38 195 SER A CA 1
ATOM 1624 C C . SER A 1 195 ? 9.660 0.923 13.871 1.00 86.38 195 SER A C 1
ATOM 1626 O O . SER A 1 195 ? 10.150 -0.200 14.000 1.00 86.38 195 SER A O 1
ATOM 1628 N N . HIS A 1 196 ? 8.461 1.239 14.369 1.00 89.19 196 HIS A N 1
ATOM 1629 C CA . HIS A 1 196 ? 7.630 0.280 15.091 1.00 89.19 196 HIS A CA 1
ATOM 1630 C C . HIS A 1 196 ? 7.168 -0.877 14.197 1.00 89.19 196 HIS A C 1
ATOM 1632 O O . HIS A 1 196 ? 7.283 -2.035 14.593 1.00 89.19 196 HIS A O 1
ATOM 1638 N N . ILE A 1 197 ? 6.698 -0.586 12.980 1.00 90.25 197 ILE A N 1
ATOM 1639 C CA . ILE A 1 197 ? 6.291 -1.619 12.019 1.00 90.25 197 ILE A CA 1
ATOM 1640 C C . ILE A 1 197 ? 7.479 -2.521 11.663 1.00 90.25 197 ILE A C 1
ATOM 1642 O O . ILE A 1 197 ? 7.371 -3.741 11.754 1.00 90.25 197 ILE A O 1
ATOM 1646 N N . ASN A 1 198 ? 8.631 -1.938 11.323 1.00 89.12 198 ASN A N 1
ATOM 1647 C CA . ASN A 1 198 ? 9.848 -2.679 10.988 1.00 89.12 198 ASN A CA 1
ATOM 1648 C C . ASN A 1 198 ? 10.305 -3.575 12.146 1.00 89.12 198 ASN A C 1
ATOM 1650 O O . ASN A 1 198 ? 10.762 -4.693 11.916 1.00 89.12 198 ASN A O 1
ATOM 1654 N N . PHE A 1 199 ? 10.181 -3.098 13.386 1.00 88.81 199 PHE A N 1
ATOM 1655 C CA . PHE A 1 199 ? 10.477 -3.890 14.574 1.00 88.81 199 PHE A CA 1
ATOM 1656 C C . PHE A 1 199 ? 9.549 -5.107 14.697 1.00 88.81 199 PHE A C 1
ATOM 1658 O O . PHE A 1 199 ? 10.037 -6.224 14.878 1.00 88.81 199 PHE A O 1
ATOM 1665 N N . GLU A 1 200 ? 8.232 -4.923 14.554 1.00 89.31 200 GLU A N 1
ATOM 1666 C CA . GLU A 1 200 ? 7.271 -6.032 14.636 1.00 89.31 200 GLU A CA 1
ATOM 1667 C C . GLU A 1 200 ? 7.447 -7.042 13.490 1.00 89.31 200 GLU A C 1
ATOM 1669 O O . GLU A 1 200 ? 7.367 -8.250 13.724 1.00 89.31 200 GLU A O 1
ATOM 1674 N N . ILE A 1 201 ? 7.775 -6.584 12.275 1.00 88.50 201 ILE A N 1
ATOM 1675 C CA . ILE A 1 201 ? 8.095 -7.480 11.153 1.00 88.50 201 ILE A CA 1
ATOM 1676 C C . ILE A 1 201 ? 9.328 -8.324 11.488 1.00 88.50 201 ILE A C 1
ATOM 1678 O O . ILE A 1 201 ? 9.230 -9.550 11.495 1.00 88.50 201 ILE A O 1
ATOM 1682 N N . LYS A 1 202 ? 10.450 -7.695 11.866 1.00 87.38 202 LYS A N 1
ATOM 1683 C CA . LYS A 1 202 ? 11.703 -8.398 12.208 1.00 87.38 202 LYS A CA 1
ATOM 1684 C C . LYS A 1 202 ? 11.530 -9.395 13.353 1.00 87.38 202 LYS A C 1
ATOM 1686 O O . LYS A 1 202 ? 12.109 -10.477 13.339 1.00 87.38 202 LYS A O 1
ATOM 1691 N N . LYS A 1 203 ? 10.697 -9.067 14.342 1.00 85.50 203 LYS A N 1
ATOM 1692 C CA . LYS A 1 203 ? 10.338 -9.980 15.437 1.00 85.50 203 LYS A CA 1
ATOM 1693 C C . LYS A 1 203 ? 9.599 -11.228 14.935 1.00 85.50 203 LYS A C 1
ATOM 1695 O O . LYS A 1 203 ? 9.735 -12.296 15.529 1.00 85.50 203 LYS A O 1
ATOM 1700 N N . SER A 1 204 ? 8.826 -11.099 13.857 1.00 78.94 204 SER A N 1
ATOM 1701 C CA . SER A 1 204 ? 8.027 -12.178 13.265 1.00 78.94 204 SER A CA 1
ATOM 1702 C C . SER A 1 204 ? 8.753 -13.008 12.191 1.00 78.94 204 SER A C 1
ATOM 1704 O O . SER A 1 204 ? 8.341 -14.142 11.940 1.00 78.94 204 SER A O 1
ATOM 1706 N N . GLU A 1 205 ? 9.844 -12.491 11.609 1.00 72.00 205 GLU A N 1
ATOM 1707 C CA . GLU A 1 205 ? 10.601 -13.119 10.508 1.00 72.00 205 GLU A CA 1
ATOM 1708 C C . GLU A 1 205 ? 11.291 -14.436 10.902 1.00 72.00 205 GLU A C 1
ATOM 1710 O O . GLU A 1 205 ? 11.531 -15.288 10.050 1.00 72.00 205 GLU A O 1
ATOM 1715 N N . ASN A 1 206 ? 11.552 -14.662 12.192 1.00 56.41 206 ASN A N 1
ATOM 1716 C CA . ASN A 1 206 ? 12.423 -15.750 12.640 1.00 56.41 206 ASN A CA 1
ATOM 1717 C C . ASN A 1 206 ? 11.930 -17.184 12.361 1.00 56.41 206 ASN A C 1
ATOM 1719 O O . ASN A 1 206 ? 12.695 -18.099 12.632 1.00 56.41 206 ASN A O 1
ATOM 1723 N N . ASN A 1 207 ? 10.711 -17.430 11.850 1.00 54.44 207 ASN A N 1
ATOM 1724 C CA . ASN A 1 207 ? 10.197 -18.805 11.693 1.00 54.44 207 ASN A CA 1
ATOM 1725 C C . ASN A 1 207 ? 9.109 -19.034 10.618 1.00 54.44 207 ASN A C 1
ATOM 1727 O O . ASN A 1 207 ? 8.464 -20.085 10.640 1.00 54.44 207 ASN A O 1
ATOM 1731 N N . LYS A 1 208 ? 8.843 -18.102 9.688 1.00 63.56 208 LYS A N 1
ATOM 1732 C CA . LYS A 1 208 ? 7.689 -18.240 8.775 1.00 63.56 208 LYS A CA 1
ATOM 1733 C C . LYS A 1 208 ? 8.051 -18.205 7.289 1.00 63.56 208 LYS A C 1
ATOM 1735 O O . LYS A 1 208 ? 8.803 -17.353 6.843 1.00 63.56 208 LYS A O 1
ATOM 1740 N N . GLN A 1 209 ? 7.447 -19.123 6.525 1.00 73.19 209 GLN A N 1
ATOM 1741 C CA . GLN A 1 209 ? 7.430 -19.096 5.051 1.00 73.19 209 GLN A CA 1
ATOM 1742 C C . GLN A 1 209 ? 6.399 -18.100 4.487 1.00 73.19 209 GLN A C 1
ATOM 1744 O O . GLN A 1 209 ? 6.512 -17.698 3.336 1.00 73.19 209 GLN A O 1
ATOM 1749 N N . ASP A 1 210 ? 5.415 -17.710 5.301 1.00 84.50 210 ASP A N 1
ATOM 1750 C CA . ASP A 1 210 ? 4.329 -16.790 4.960 1.00 84.50 210 ASP A CA 1
ATOM 1751 C C . ASP A 1 210 ? 4.336 -15.612 5.948 1.00 84.50 210 ASP A C 1
ATOM 1753 O O . ASP A 1 210 ? 4.562 -15.805 7.144 1.00 84.50 210 ASP A O 1
ATOM 1757 N N . GLY A 1 211 ? 4.023 -14.408 5.477 1.00 89.75 211 GLY A N 1
ATOM 1758 C CA . GLY A 1 211 ? 3.938 -13.215 6.316 1.00 89.75 211 GLY A CA 1
ATOM 1759 C C . GLY A 1 211 ? 4.499 -11.972 5.642 1.00 89.75 211 GLY A C 1
ATOM 1760 O O . GLY A 1 211 ? 4.599 -11.907 4.415 1.00 89.75 211 GLY A O 1
ATOM 1761 N N . LEU A 1 212 ? 4.836 -10.977 6.458 1.00 91.88 212 LEU A N 1
ATOM 1762 C CA . LEU A 1 212 ? 5.459 -9.739 6.003 1.00 91.88 212 LEU A CA 1
ATOM 1763 C C . LEU A 1 212 ? 6.976 -9.891 5.931 1.00 91.88 212 LEU A C 1
ATOM 1765 O O . LEU A 1 212 ? 7.584 -10.419 6.858 1.00 91.88 212 LEU A O 1
ATOM 1769 N N . VAL A 1 213 ? 7.568 -9.399 4.845 1.00 90.38 213 VAL A N 1
ATOM 1770 C CA . VAL A 1 213 ? 9.016 -9.437 4.606 1.00 90.38 213 VAL A CA 1
ATOM 1771 C C . VAL A 1 213 ? 9.498 -8.085 4.098 1.00 90.38 213 VAL A C 1
ATOM 1773 O O . VAL A 1 213 ? 8.824 -7.437 3.292 1.00 90.38 213 VAL A O 1
ATOM 1776 N N . ILE A 1 214 ? 10.685 -7.680 4.549 1.00 87.81 214 ILE A N 1
ATOM 1777 C CA . ILE A 1 214 ? 11.386 -6.489 4.060 1.00 87.81 214 ILE A CA 1
ATOM 1778 C C . ILE A 1 214 ? 12.513 -6.930 3.120 1.00 87.81 214 ILE A C 1
ATOM 1780 O O . ILE A 1 214 ? 13.374 -7.718 3.508 1.00 87.81 214 ILE A O 1
ATOM 1784 N N . ALA A 1 215 ? 12.542 -6.418 1.887 1.00 85.94 215 ALA A N 1
ATOM 1785 C CA . ALA A 1 215 ? 13.622 -6.715 0.943 1.00 85.94 215 ALA A CA 1
ATOM 1786 C C . ALA A 1 215 ? 13.928 -5.535 0.011 1.00 85.94 215 ALA A C 1
ATOM 1788 O O . ALA A 1 215 ? 13.055 -4.723 -0.291 1.00 85.94 215 ALA A O 1
ATOM 1789 N N . LYS A 1 216 ? 15.173 -5.452 -0.478 1.00 83.38 216 LYS A N 1
ATOM 1790 C CA . LYS A 1 216 ? 15.547 -4.517 -1.552 1.00 83.38 216 LYS A CA 1
ATOM 1791 C C . LYS A 1 216 ? 15.080 -5.082 -2.899 1.00 83.38 216 LYS A C 1
ATOM 1793 O O . LYS A 1 216 ? 15.411 -6.223 -3.223 1.00 83.38 216 LYS A O 1
ATOM 1798 N N . ASN A 1 217 ? 14.337 -4.301 -3.680 1.00 86.81 217 ASN A N 1
ATOM 1799 C CA . ASN A 1 217 ? 13.843 -4.709 -4.998 1.00 86.81 217 ASN A CA 1
ATOM 1800 C C . ASN A 1 217 ? 13.701 -3.511 -5.958 1.00 86.81 217 ASN A C 1
ATOM 1802 O O . ASN A 1 217 ? 13.866 -2.364 -5.550 1.00 86.81 217 ASN A O 1
ATOM 1806 N N . LEU A 1 218 ? 13.408 -3.783 -7.233 1.00 86.12 218 LEU A N 1
ATOM 1807 C CA . LEU A 1 218 ? 13.144 -2.776 -8.264 1.00 86.12 218 LEU A CA 1
ATOM 1808 C C . LEU A 1 218 ? 11.942 -1.899 -7.892 1.00 86.12 218 LEU A C 1
ATOM 1810 O O . LEU A 1 218 ? 10.883 -2.422 -7.549 1.00 86.12 218 LEU A O 1
ATOM 1814 N N . LEU A 1 219 ? 12.087 -0.578 -8.023 1.00 80.62 219 LEU A N 1
ATOM 1815 C CA . LEU A 1 219 ? 11.032 0.390 -7.684 1.00 80.62 219 LEU A CA 1
ATOM 1816 C C . LEU A 1 219 ? 9.989 0.617 -8.787 1.00 80.62 219 LEU A C 1
ATOM 1818 O O . LEU A 1 219 ? 9.085 1.428 -8.604 1.00 80.62 219 LEU A O 1
ATOM 1822 N N . HIS A 1 220 ? 10.087 -0.089 -9.912 1.00 83.50 220 HIS A N 1
ATOM 1823 C CA . HIS A 1 220 ? 9.142 0.075 -11.009 1.00 83.50 220 HIS A CA 1
ATOM 1824 C C . HIS A 1 220 ? 7.761 -0.529 -10.681 1.00 83.50 220 HIS A C 1
ATOM 1826 O O . HIS A 1 220 ? 7.674 -1.559 -10.002 1.00 83.50 220 HIS A O 1
ATOM 1832 N N . PRO A 1 221 ? 6.670 0.094 -11.158 1.00 81.94 221 PRO A N 1
ATOM 1833 C CA . PRO A 1 221 ? 5.313 -0.299 -10.804 1.00 81.94 221 PRO A CA 1
ATOM 1834 C C . PRO A 1 221 ? 4.939 -1.666 -11.381 1.00 81.94 221 PRO A C 1
ATOM 1836 O O . PRO A 1 221 ? 5.226 -1.963 -12.544 1.00 81.94 221 PRO A O 1
ATOM 1839 N N . LEU A 1 222 ? 4.246 -2.488 -10.586 1.00 87.31 222 LEU A N 1
ATOM 1840 C CA . LEU A 1 222 ? 3.680 -3.775 -11.003 1.00 87.31 222 LEU A CA 1
ATOM 1841 C C . LEU A 1 222 ? 4.719 -4.754 -11.561 1.00 87.31 222 LEU A C 1
ATOM 1843 O O . LEU A 1 222 ? 4.372 -5.649 -12.334 1.00 87.31 222 LEU A O 1
ATOM 1847 N N . MET A 1 223 ? 5.992 -4.626 -11.172 1.00 88.06 223 MET A N 1
ATOM 1848 C CA . MET A 1 223 ? 7.070 -5.490 -11.669 1.00 88.06 223 MET A CA 1
ATOM 1849 C C . MET A 1 223 ? 6.812 -6.969 -11.390 1.00 88.06 223 MET A C 1
ATOM 1851 O O . MET A 1 223 ? 7.113 -7.801 -12.234 1.00 88.06 223 MET A O 1
ATOM 1855 N N . LEU A 1 224 ? 6.208 -7.320 -10.251 1.00 88.38 224 LEU A N 1
ATOM 1856 C CA . LEU A 1 224 ? 5.875 -8.715 -9.932 1.00 88.38 224 LEU A CA 1
ATOM 1857 C C . LEU A 1 224 ? 4.780 -9.310 -10.835 1.00 88.38 224 LEU A C 1
ATOM 1859 O O . LEU A 1 224 ? 4.634 -10.528 -10.888 1.00 88.38 224 LEU A O 1
ATOM 1863 N N . PHE A 1 225 ? 4.033 -8.470 -11.551 1.00 89.50 225 PHE A N 1
ATOM 1864 C CA . PHE A 1 225 ? 2.893 -8.865 -12.384 1.00 89.50 225 PHE A CA 1
ATOM 1865 C C . PHE A 1 225 ? 3.086 -8.523 -13.864 1.00 89.50 225 PHE A C 1
ATOM 1867 O O . PHE A 1 225 ? 2.171 -8.710 -14.665 1.00 89.50 225 PHE A O 1
ATOM 1874 N N . SER A 1 226 ? 4.257 -8.010 -14.238 1.00 92.62 226 SER A N 1
ATOM 1875 C CA . SER A 1 226 ? 4.540 -7.544 -15.591 1.00 92.62 226 SER A CA 1
ATOM 1876 C C . SER A 1 226 ? 5.963 -7.884 -16.030 1.00 92.62 226 SER A C 1
ATOM 1878 O O . SER A 1 226 ? 6.758 -8.496 -15.311 1.00 92.62 226 SER A O 1
ATOM 1880 N N . ASP A 1 227 ? 6.257 -7.541 -17.276 1.00 94.06 227 ASP A N 1
ATOM 1881 C CA . ASP A 1 227 ? 7.604 -7.510 -17.820 1.00 94.06 227 ASP A CA 1
ATOM 1882 C C . ASP A 1 227 ? 8.207 -6.097 -17.694 1.00 94.06 227 ASP A C 1
ATOM 1884 O O . ASP A 1 227 ? 7.492 -5.099 -17.560 1.00 94.06 227 ASP A O 1
ATOM 1888 N N . ILE A 1 228 ? 9.537 -6.002 -17.753 1.00 92.94 228 ILE A N 1
ATOM 1889 C CA . ILE A 1 228 ? 10.271 -4.735 -17.582 1.00 92.94 228 ILE A CA 1
ATOM 1890 C C . ILE A 1 228 ? 9.830 -3.707 -18.625 1.00 92.94 228 ILE A C 1
ATOM 1892 O O . ILE A 1 228 ? 9.684 -2.527 -18.315 1.00 92.94 228 ILE A O 1
ATOM 1896 N N . PHE A 1 229 ? 9.625 -4.138 -19.872 1.00 93.25 229 PHE A N 1
ATOM 1897 C CA . PHE A 1 229 ? 9.243 -3.241 -20.955 1.00 93.25 229 PHE A CA 1
ATOM 1898 C C . PHE A 1 229 ? 7.880 -2.595 -20.678 1.00 93.25 229 PHE A C 1
ATOM 1900 O O . PHE A 1 229 ? 7.727 -1.380 -20.812 1.00 93.25 229 PHE A O 1
ATOM 1907 N N . SER A 1 230 ? 6.901 -3.400 -20.268 1.00 92.06 230 SER A N 1
ATOM 1908 C CA . SER A 1 230 ? 5.566 -2.945 -19.892 1.00 92.06 230 SER A CA 1
ATOM 1909 C C . SER A 1 230 ? 5.596 -2.064 -18.648 1.00 92.06 230 SER A C 1
ATOM 1911 O O . SER A 1 230 ? 4.919 -1.038 -18.635 1.00 92.06 230 SER A O 1
ATOM 1913 N N . SER A 1 231 ? 6.394 -2.406 -17.638 1.00 91.50 231 SER A N 1
ATOM 1914 C CA . SER A 1 231 ? 6.517 -1.594 -16.426 1.00 91.50 231 SER A CA 1
ATOM 1915 C C . SER A 1 231 ? 7.104 -0.208 -16.725 1.00 91.50 231 SER A C 1
ATOM 1917 O O . SER A 1 231 ? 6.484 0.799 -16.395 1.00 91.50 231 SER A O 1
ATOM 1919 N N . LEU A 1 232 ? 8.201 -0.126 -17.492 1.00 89.94 232 LEU A N 1
ATOM 1920 C CA . LEU A 1 232 ? 8.792 1.152 -17.925 1.00 89.94 232 LEU A CA 1
ATOM 1921 C C . LEU A 1 232 ? 7.829 2.004 -18.758 1.00 89.94 232 LEU A C 1
ATOM 1923 O O . LEU A 1 232 ? 7.827 3.228 -18.660 1.00 89.94 232 LEU A O 1
ATOM 1927 N N . LYS A 1 233 ? 7.002 1.367 -19.591 1.00 88.19 233 LYS A N 1
ATOM 1928 C CA . LYS A 1 233 ? 6.019 2.065 -20.426 1.00 88.19 233 LYS A CA 1
ATOM 1929 C C . LYS A 1 233 ? 4.930 2.762 -19.602 1.00 88.19 233 LYS A C 1
ATOM 1931 O O . LYS A 1 233 ? 4.413 3.782 -20.051 1.00 88.19 233 LYS A O 1
ATOM 1936 N N . HIS A 1 234 ? 4.572 2.209 -18.444 1.00 85.00 234 HIS A N 1
ATOM 1937 C CA . HIS A 1 234 ? 3.508 2.735 -17.580 1.00 85.00 234 HIS A CA 1
ATOM 1938 C C . HIS A 1 234 ? 4.038 3.456 -16.334 1.00 85.00 234 HIS A C 1
ATOM 1940 O O . HIS A 1 234 ? 3.261 4.051 -15.593 1.00 85.00 234 HIS A O 1
ATOM 1946 N N . ASP A 1 235 ? 5.352 3.453 -16.123 1.00 84.69 235 ASP A N 1
ATOM 1947 C CA . ASP A 1 235 ? 6.017 4.256 -15.109 1.00 84.69 235 ASP A CA 1
ATOM 1948 C C . ASP A 1 235 ? 6.002 5.735 -15.525 1.00 84.69 235 ASP A C 1
ATOM 1950 O O . ASP A 1 235 ? 6.774 6.187 -16.374 1.00 84.69 235 ASP A O 1
ATOM 1954 N N . ILE A 1 236 ? 5.088 6.502 -14.924 1.00 80.50 236 ILE A N 1
ATOM 1955 C CA . ILE A 1 236 ? 4.893 7.931 -15.207 1.00 80.50 236 ILE A CA 1
ATOM 1956 C C . ILE A 1 236 ? 6.192 8.717 -15.000 1.00 80.50 236 ILE A C 1
ATOM 1958 O O . ILE A 1 236 ? 6.489 9.626 -15.779 1.00 80.50 236 ILE A O 1
ATOM 1962 N N . HIS A 1 237 ? 6.992 8.368 -13.992 1.00 76.94 237 HIS A N 1
ATOM 1963 C CA . HIS A 1 237 ? 8.240 9.069 -13.713 1.00 76.94 237 HIS A CA 1
ATOM 1964 C C . HIS A 1 237 ? 9.271 8.782 -14.792 1.00 76.94 237 HIS A C 1
ATOM 1966 O O . HIS A 1 237 ? 9.856 9.719 -15.337 1.00 76.94 237 HIS A O 1
ATOM 1972 N N . PHE A 1 238 ? 9.427 7.517 -15.181 1.00 83.19 238 PHE A N 1
ATOM 1973 C CA . PHE A 1 238 ? 10.280 7.144 -16.304 1.00 83.19 238 PHE A CA 1
ATOM 1974 C C . PHE A 1 238 ? 9.845 7.832 -17.606 1.00 83.19 238 PHE A C 1
ATOM 1976 O O . PHE A 1 238 ? 10.683 8.379 -18.332 1.00 83.19 238 PHE A O 1
ATOM 1983 N N . VAL A 1 239 ? 8.538 7.857 -17.884 1.00 84.00 239 VAL A N 1
ATOM 1984 C CA . VAL A 1 239 ? 7.940 8.496 -19.065 1.00 84.00 239 VAL A CA 1
ATOM 1985 C C . VAL A 1 239 ? 8.220 9.997 -19.095 1.00 84.00 239 VAL A C 1
ATOM 1987 O O . VAL A 1 239 ? 8.610 10.523 -20.140 1.00 84.00 239 VAL A O 1
ATOM 1990 N N . ILE A 1 240 ? 8.067 10.692 -17.966 1.00 81.56 240 ILE A N 1
ATOM 1991 C CA . ILE A 1 240 ? 8.350 12.127 -17.859 1.00 81.56 240 ILE A CA 1
ATOM 1992 C C . ILE A 1 240 ? 9.857 12.386 -17.983 1.00 81.56 240 ILE A C 1
ATOM 1994 O O . ILE A 1 240 ? 10.256 13.190 -18.828 1.00 81.56 240 ILE A O 1
ATOM 1998 N N . LYS A 1 241 ? 10.692 11.668 -17.214 1.00 81.12 241 LYS A N 1
ATOM 1999 C CA . LYS A 1 241 ? 12.164 11.802 -17.199 1.00 81.12 241 LYS A CA 1
ATOM 2000 C C . LYS A 1 241 ? 12.756 11.625 -18.599 1.00 81.12 241 LYS A C 1
ATOM 2002 O O . LYS A 1 241 ? 13.597 12.407 -19.027 1.00 81.12 241 LYS A O 1
ATOM 2007 N N . ASN A 1 242 ? 12.245 10.660 -19.366 1.00 80.12 242 ASN A N 1
ATOM 2008 C CA . ASN A 1 242 ? 12.723 10.358 -20.719 1.00 80.12 242 ASN A CA 1
ATOM 2009 C C . ASN A 1 242 ? 11.947 11.081 -21.838 1.00 80.12 242 ASN A C 1
ATOM 2011 O O . ASN A 1 242 ? 12.177 10.821 -23.028 1.00 80.12 242 ASN A O 1
ATOM 2015 N N . LYS A 1 243 ? 11.034 12.000 -21.484 1.00 81.81 243 LYS A N 1
ATOM 2016 C CA . LYS A 1 243 ? 10.209 12.775 -22.427 1.00 81.81 243 LYS A CA 1
ATOM 2017 C C . LYS A 1 243 ? 9.532 11.853 -23.456 1.00 81.81 243 LYS A C 1
ATOM 2019 O O . LYS A 1 243 ? 9.721 11.999 -24.669 1.00 81.81 243 LYS A O 1
ATOM 2024 N N . LEU A 1 244 ? 8.798 10.855 -22.957 1.00 80.12 244 LEU A N 1
ATOM 2025 C CA . LEU A 1 244 ? 8.116 9.813 -23.739 1.00 80.12 244 LEU A CA 1
ATOM 2026 C C . LEU A 1 244 ? 6.633 10.119 -24.003 1.00 80.12 244 LEU A C 1
ATOM 2028 O O . LEU A 1 244 ? 5.900 9.231 -24.404 1.00 80.12 244 LEU A O 1
ATOM 2032 N N . LEU A 1 245 ? 6.168 11.353 -23.799 1.00 73.56 245 LEU A N 1
ATOM 2033 C CA . LEU A 1 245 ? 4.767 11.725 -24.024 1.00 73.56 245 LEU A CA 1
ATOM 2034 C C . LEU A 1 245 ? 4.532 12.128 -25.490 1.00 73.56 245 LEU A C 1
ATOM 2036 O O . LEU A 1 245 ? 4.632 13.307 -25.837 1.00 73.56 245 LEU A O 1
ATOM 2040 N N . TYR A 1 246 ? 4.189 11.173 -26.361 1.00 70.69 246 TYR A N 1
ATOM 2041 C CA . TYR A 1 246 ? 3.916 11.433 -27.779 1.00 70.69 246 TYR A CA 1
ATOM 2042 C C . TYR A 1 246 ? 2.464 11.094 -28.147 1.00 70.69 246 TYR A C 1
ATOM 2044 O O . TYR A 1 246 ? 2.168 10.027 -28.679 1.00 70.69 246 TYR A O 1
ATOM 2052 N N . LYS A 1 247 ? 1.554 12.075 -27.995 1.00 64.25 247 LYS A N 1
ATOM 2053 C CA . LYS A 1 247 ? 0.087 11.948 -28.207 1.00 64.25 247 LYS A CA 1
ATOM 2054 C C . LYS A 1 247 ? -0.368 11.203 -29.479 1.00 64.25 247 LYS A C 1
ATOM 2056 O O . LYS A 1 247 ? -1.491 10.712 -29.508 1.00 64.25 247 LYS A O 1
ATOM 2061 N N . LYS A 1 248 ? 0.442 11.151 -30.543 1.00 69.38 248 LYS A N 1
ATOM 2062 C CA . LYS A 1 248 ? 0.097 10.493 -31.820 1.00 69.38 248 LYS A CA 1
ATOM 2063 C C . LYS A 1 248 ? 1.116 9.454 -32.305 1.00 69.38 248 LYS A C 1
ATOM 2065 O O . LYS A 1 248 ? 0.851 8.800 -33.307 1.00 69.38 248 LYS A O 1
ATOM 2070 N N . ARG A 1 249 ? 2.266 9.298 -31.639 1.00 80.81 249 ARG A N 1
ATOM 2071 C CA . ARG A 1 249 ? 3.393 8.483 -32.132 1.00 80.81 249 ARG A CA 1
ATOM 2072 C C . ARG A 1 249 ? 3.889 7.486 -31.089 1.00 80.81 249 ARG A C 1
ATOM 2074 O O . ARG A 1 249 ? 5.000 7.597 -30.576 1.00 80.81 249 ARG A O 1
ATOM 2081 N N . LYS A 1 250 ? 3.053 6.479 -30.818 1.00 81.50 250 LYS A N 1
ATOM 2082 C CA . LYS A 1 250 ? 3.384 5.346 -29.932 1.00 81.50 250 LYS A CA 1
ATOM 2083 C C . LYS A 1 250 ? 4.608 4.555 -30.415 1.00 81.50 250 LYS A C 1
ATOM 2085 O O . LYS A 1 250 ? 5.310 3.946 -29.618 1.00 81.50 250 LYS A O 1
ATOM 2090 N N . ASP A 1 251 ? 4.887 4.593 -31.714 1.00 85.62 251 ASP A N 1
ATOM 2091 C CA . ASP A 1 251 ? 6.077 4.008 -32.328 1.00 85.62 251 ASP A CA 1
ATOM 2092 C C . ASP A 1 251 ? 7.380 4.650 -31.818 1.00 85.62 251 ASP A C 1
ATOM 2094 O O . ASP A 1 251 ? 8.347 3.935 -31.554 1.00 85.62 251 ASP A O 1
ATOM 2098 N N . ILE A 1 252 ? 7.399 5.976 -31.611 1.00 84.25 252 ILE A N 1
ATOM 2099 C CA . ILE A 1 252 ? 8.553 6.680 -31.025 1.00 84.25 252 ILE A CA 1
ATOM 2100 C C . ILE A 1 252 ? 8.738 6.277 -29.563 1.00 84.25 252 ILE A C 1
ATOM 2102 O O . ILE A 1 252 ? 9.869 6.046 -29.139 1.00 84.25 252 ILE A O 1
ATOM 2106 N N . GLU A 1 253 ? 7.648 6.208 -28.795 1.00 84.25 253 GLU A N 1
ATOM 2107 C CA . GLU A 1 253 ? 7.684 5.835 -27.375 1.00 84.25 253 GLU A CA 1
ATOM 2108 C C . GLU A 1 253 ? 8.343 4.465 -27.209 1.00 84.25 253 GLU A C 1
ATOM 2110 O O . GLU A 1 253 ? 9.323 4.316 -26.480 1.00 84.25 253 GLU A O 1
ATOM 2115 N N . GLU A 1 254 ? 7.878 3.478 -27.979 1.00 89.44 254 GLU A N 1
ATOM 2116 C CA . GLU A 1 254 ? 8.457 2.140 -27.963 1.00 89.44 254 GLU A CA 1
ATOM 2117 C C . GLU A 1 254 ? 9.898 2.113 -28.467 1.00 89.44 254 GLU A C 1
ATOM 2119 O O . GLU A 1 254 ? 10.716 1.383 -27.909 1.00 89.44 254 GLU A O 1
ATOM 2124 N N . MET A 1 255 ? 10.233 2.883 -29.507 1.00 88.81 255 MET A N 1
ATOM 2125 C CA . MET A 1 255 ? 11.606 2.970 -30.005 1.00 88.81 255 MET A CA 1
ATOM 2126 C C . MET A 1 255 ? 12.551 3.507 -28.929 1.00 88.81 255 MET A C 1
ATOM 2128 O O . MET A 1 255 ? 13.604 2.920 -28.709 1.00 88.81 255 MET A O 1
ATOM 2132 N N . LYS A 1 256 ? 12.165 4.565 -28.210 1.00 89.25 256 LYS A N 1
ATOM 2133 C CA . LYS A 1 256 ? 12.981 5.133 -27.131 1.00 89.25 256 LYS A CA 1
ATOM 2134 C C . LYS A 1 256 ? 13.168 4.164 -25.965 1.00 89.25 256 LYS A C 1
ATOM 2136 O O . LYS A 1 256 ? 14.287 4.040 -25.477 1.00 89.25 256 LYS A O 1
ATOM 2141 N N . ILE A 1 257 ? 12.120 3.439 -25.560 1.00 91.38 257 ILE A N 1
ATOM 2142 C CA . ILE A 1 257 ? 12.241 2.391 -24.530 1.00 91.38 257 ILE A CA 1
ATOM 2143 C C . ILE A 1 257 ? 13.206 1.295 -25.005 1.00 91.38 257 ILE A C 1
ATOM 2145 O O . ILE A 1 257 ? 14.083 0.876 -24.253 1.00 91.38 257 ILE A O 1
ATOM 2149 N N . LYS A 1 258 ? 13.103 0.860 -26.270 1.00 92.69 258 LYS A N 1
ATOM 2150 C CA . LYS A 1 258 ? 14.030 -0.127 -26.851 1.00 92.69 258 LYS A CA 1
ATOM 2151 C C . LYS A 1 258 ? 15.474 0.377 -26.842 1.00 92.69 258 LYS A C 1
ATOM 2153 O O . LYS A 1 258 ? 16.364 -0.384 -26.480 1.00 92.69 258 LYS A O 1
ATOM 2158 N N . THR A 1 259 ? 15.702 1.640 -27.198 1.00 90.62 259 THR A N 1
ATOM 2159 C CA . THR A 1 259 ? 17.034 2.262 -27.165 1.00 90.62 259 THR A CA 1
ATOM 2160 C C . THR A 1 259 ? 17.585 2.335 -25.742 1.00 90.62 259 THR A C 1
ATOM 2162 O O . THR A 1 259 ? 18.732 1.963 -25.518 1.00 90.62 259 THR A O 1
ATOM 2165 N N . PHE A 1 260 ? 16.764 2.739 -24.767 1.00 90.75 260 PHE A N 1
ATOM 2166 C CA . PHE A 1 260 ? 17.143 2.760 -23.352 1.00 90.75 260 PHE A CA 1
ATOM 2167 C C . PHE A 1 260 ? 17.580 1.370 -22.860 1.00 90.75 260 PHE A C 1
ATOM 2169 O O . 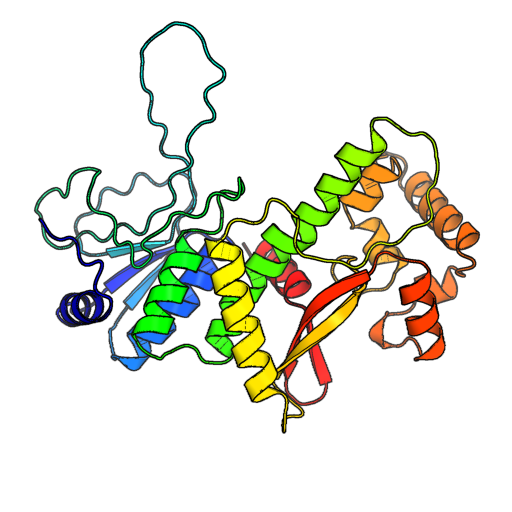PHE A 1 260 ? 18.649 1.220 -22.270 1.00 90.75 260 PHE A O 1
ATOM 2176 N N . LEU A 1 261 ? 16.792 0.336 -23.165 1.00 91.75 261 LEU A N 1
ATOM 2177 C CA . LEU A 1 261 ? 17.115 -1.048 -22.811 1.00 91.75 261 LEU A CA 1
ATOM 2178 C C . LEU A 1 261 ? 18.391 -1.536 -23.507 1.00 91.75 261 LEU A C 1
ATOM 2180 O O . LEU A 1 261 ? 19.226 -2.175 -22.869 1.00 91.75 261 LEU A O 1
ATOM 2184 N N . ALA A 1 262 ? 18.579 -1.195 -24.784 1.00 91.69 262 ALA A N 1
ATOM 2185 C CA . ALA A 1 262 ? 19.781 -1.547 -25.533 1.00 91.69 262 ALA A CA 1
ATOM 2186 C C . ALA A 1 262 ? 21.046 -0.919 -24.926 1.00 91.69 262 ALA A C 1
ATOM 2188 O O . ALA A 1 262 ? 22.056 -1.607 -24.803 1.00 91.69 262 ALA A O 1
ATOM 2189 N N . HIS A 1 263 ? 20.985 0.340 -24.474 1.00 89.69 263 HIS A N 1
ATOM 2190 C CA . HIS A 1 263 ? 22.098 0.992 -23.770 1.00 89.69 263 HIS A CA 1
ATOM 2191 C C . HIS A 1 263 ? 22.450 0.304 -22.445 1.00 89.69 263 HIS A C 1
ATOM 2193 O O . HIS A 1 263 ? 23.615 0.275 -22.063 1.00 89.69 263 HIS A O 1
ATOM 2199 N N . LYS A 1 264 ? 21.468 -0.303 -21.768 1.00 87.88 264 LYS A N 1
ATOM 2200 C CA . LYS A 1 264 ? 21.682 -1.130 -20.569 1.00 87.88 264 LYS A CA 1
ATOM 2201 C C . LYS A 1 264 ? 22.055 -2.586 -20.895 1.00 87.88 264 LYS A C 1
ATOM 2203 O O . LYS A 1 264 ? 22.141 -3.404 -19.987 1.00 87.88 264 LYS A O 1
ATOM 2208 N N . GLY A 1 265 ? 22.259 -2.942 -22.168 1.00 89.62 265 GLY A N 1
ATOM 2209 C CA . GLY A 1 265 ? 22.609 -4.304 -22.589 1.00 89.62 265 GLY A CA 1
ATOM 2210 C C . GLY A 1 265 ? 21.458 -5.313 -22.487 1.00 89.62 265 GLY A C 1
ATOM 2211 O O . GLY A 1 265 ? 21.692 -6.518 -22.418 1.00 89.62 265 GLY A O 1
ATOM 2212 N N . ILE A 1 266 ? 20.210 -4.843 -22.467 1.00 90.12 266 ILE A N 1
ATOM 2213 C CA . ILE A 1 266 ? 19.019 -5.665 -22.247 1.00 90.12 266 ILE A CA 1
ATOM 2214 C C . ILE A 1 266 ? 18.332 -5.952 -23.580 1.00 90.12 266 ILE A C 1
ATOM 2216 O O . ILE A 1 266 ? 17.837 -5.050 -24.257 1.00 90.12 266 ILE A O 1
ATOM 2220 N N . SER A 1 267 ? 18.259 -7.232 -23.958 1.00 91.19 267 SER A N 1
ATOM 2221 C CA . SER A 1 267 ? 17.548 -7.629 -25.177 1.00 91.19 267 SER A CA 1
ATOM 2222 C C . SER A 1 267 ? 16.032 -7.455 -25.030 1.00 91.19 267 SER A C 1
ATOM 2224 O O . SER A 1 267 ? 15.464 -7.693 -23.966 1.00 91.19 267 SER A O 1
ATOM 2226 N N . ILE A 1 268 ? 15.344 -7.113 -26.123 1.00 92.31 268 ILE A N 1
ATOM 2227 C CA . ILE A 1 268 ? 13.882 -6.923 -26.107 1.00 92.31 268 ILE A CA 1
ATOM 2228 C C . ILE A 1 268 ? 13.130 -8.220 -25.810 1.00 92.31 268 ILE A C 1
ATOM 2230 O O . ILE A 1 268 ? 12.090 -8.182 -25.159 1.00 92.31 268 ILE A O 1
ATOM 2234 N N . LYS A 1 269 ? 13.657 -9.364 -26.265 1.00 90.75 269 LYS A N 1
ATOM 2235 C CA . LYS A 1 269 ? 13.083 -10.678 -25.951 1.00 90.75 269 LYS A CA 1
ATOM 2236 C C . LYS A 1 269 ? 13.020 -10.881 -24.438 1.00 90.75 269 LYS A C 1
ATOM 2238 O O . LYS A 1 269 ? 11.979 -11.260 -23.924 1.00 90.75 269 LYS A O 1
ATOM 2243 N N . PHE A 1 270 ? 14.120 -10.577 -23.759 1.00 90.00 270 PHE A N 1
ATOM 2244 C CA . PHE A 1 270 ? 14.216 -10.679 -22.311 1.00 90.00 270 PHE A CA 1
ATOM 2245 C C . PHE A 1 270 ? 13.386 -9.600 -21.597 1.00 90.00 270 PHE A C 1
ATOM 2247 O O . PHE A 1 270 ? 12.690 -9.896 -20.637 1.00 90.00 270 PHE A O 1
ATOM 2254 N N . ALA A 1 271 ? 13.395 -8.355 -22.084 1.00 92.00 271 ALA A N 1
ATOM 2255 C CA . ALA A 1 271 ? 12.644 -7.268 -21.455 1.00 92.00 271 ALA A CA 1
ATOM 2256 C C . ALA A 1 271 ? 11.123 -7.488 -21.459 1.00 92.00 271 ALA A C 1
ATOM 2258 O O . ALA A 1 271 ? 10.437 -6.877 -20.648 1.00 92.00 271 ALA A O 1
ATOM 2259 N N . LYS A 1 272 ? 10.622 -8.330 -22.374 1.00 94.44 272 LYS A N 1
ATOM 2260 C CA . LYS A 1 272 ? 9.212 -8.725 -22.505 1.00 94.44 272 LYS A CA 1
ATOM 2261 C C . LYS A 1 272 ? 8.871 -10.053 -21.822 1.00 94.44 272 LYS A C 1
ATOM 2263 O O . LYS A 1 272 ? 7.745 -10.528 -21.945 1.00 94.44 272 LYS A O 1
ATOM 2268 N N . GLU A 1 273 ? 9.828 -10.680 -21.149 1.00 94.75 273 GLU A N 1
ATOM 2269 C CA . GLU A 1 273 ? 9.562 -11.851 -20.325 1.00 94.75 273 GLU A CA 1
ATOM 2270 C C . GLU A 1 273 ? 9.049 -11.411 -18.949 1.00 94.75 273 GLU A C 1
ATOM 2272 O O . GLU A 1 273 ? 9.536 -10.433 -18.378 1.00 94.75 273 GLU A O 1
ATOM 2277 N N . LEU A 1 274 ? 8.049 -12.126 -18.422 1.00 93.62 274 LEU A N 1
ATOM 2278 C CA . LEU A 1 274 ? 7.500 -11.841 -17.097 1.00 93.62 274 LEU A CA 1
ATOM 2279 C C . LEU A 1 274 ? 8.613 -11.879 -16.055 1.00 93.62 274 LEU A C 1
ATOM 2281 O O . LEU A 1 274 ? 9.355 -12.860 -15.970 1.00 93.62 274 LEU A O 1
ATOM 2285 N N . TYR A 1 275 ? 8.681 -10.848 -15.215 1.00 91.56 275 TYR A N 1
ATOM 2286 C CA . TYR A 1 275 ? 9.739 -10.718 -14.219 1.00 91.56 275 TYR A CA 1
ATOM 2287 C C . TYR A 1 275 ? 9.845 -11.948 -13.306 1.00 91.56 275 TYR A C 1
ATOM 2289 O O . TYR A 1 275 ? 10.941 -12.390 -12.963 1.00 91.56 275 TYR A O 1
ATOM 2297 N N . THR A 1 276 ? 8.712 -12.551 -12.940 1.00 89.69 276 THR A N 1
ATOM 2298 C CA . THR A 1 276 ? 8.665 -13.756 -12.103 1.00 89.69 276 THR A CA 1
ATOM 2299 C C . THR A 1 276 ? 9.377 -14.946 -12.736 1.00 89.69 276 THR A C 1
ATOM 2301 O O . THR A 1 276 ? 10.007 -15.709 -12.003 1.00 89.69 276 THR A O 1
ATOM 2304 N N . ASN A 1 277 ? 9.346 -15.060 -14.066 1.00 92.06 277 ASN A N 1
ATOM 2305 C CA . ASN A 1 277 ? 9.937 -16.165 -14.824 1.00 92.06 277 ASN A CA 1
ATOM 2306 C C . ASN A 1 277 ? 11.447 -16.009 -15.021 1.00 92.06 277 ASN A C 1
ATOM 2308 O O . ASN A 1 277 ? 12.127 -16.990 -15.312 1.00 92.06 277 ASN A O 1
ATOM 2312 N N . LEU A 1 278 ? 11.977 -14.800 -14.816 1.00 90.38 278 LEU A N 1
ATOM 2313 C CA . LEU A 1 278 ? 13.403 -14.544 -14.942 1.00 90.38 278 LEU A CA 1
ATOM 2314 C C . LEU A 1 278 ? 14.197 -15.344 -13.908 1.00 90.38 278 LEU A C 1
ATOM 2316 O O . LEU A 1 278 ? 13.828 -15.442 -12.729 1.00 90.38 278 LEU A O 1
ATOM 2320 N N . ASP A 1 279 ? 15.328 -15.875 -14.352 1.00 89.62 279 ASP A N 1
ATOM 2321 C CA . ASP A 1 279 ? 16.255 -16.594 -13.498 1.00 89.62 279 ASP A CA 1
ATOM 2322 C C . ASP A 1 279 ? 16.949 -15.654 -12.491 1.00 89.62 279 ASP A C 1
ATOM 2324 O O . ASP A 1 279 ? 16.913 -14.420 -12.574 1.00 89.62 279 ASP A O 1
ATOM 2328 N N . HIS A 1 280 ? 17.603 -16.250 -11.497 1.00 88.31 280 HIS A N 1
ATOM 2329 C CA . HIS A 1 280 ? 18.278 -15.489 -10.449 1.00 88.31 280 HIS A CA 1
ATOM 2330 C C . HIS A 1 280 ? 19.406 -14.604 -11.005 1.00 88.31 280 HIS A C 1
ATOM 2332 O O . HIS A 1 280 ? 19.614 -13.487 -10.523 1.00 88.31 280 HIS A O 1
ATOM 2338 N N . SER A 1 281 ? 20.138 -15.086 -12.017 1.00 89.44 281 SER A N 1
ATOM 2339 C CA . SER A 1 281 ? 21.260 -14.344 -12.591 1.00 89.44 281 SER A CA 1
ATOM 2340 C C . SER A 1 281 ? 20.784 -13.051 -13.250 1.00 89.44 281 SER A C 1
ATOM 2342 O O . SER A 1 281 ? 21.368 -11.990 -13.001 1.00 89.44 281 SER A O 1
ATOM 2344 N N . THR A 1 282 ? 19.662 -13.097 -13.973 1.00 88.19 282 THR A N 1
ATOM 2345 C CA . THR A 1 282 ? 19.164 -11.905 -14.645 1.00 88.19 282 THR A CA 1
ATOM 2346 C C . THR A 1 282 ? 18.394 -10.977 -13.717 1.00 88.19 282 THR A C 1
ATOM 2348 O O . THR A 1 282 ? 18.555 -9.764 -13.824 1.00 88.19 282 THR A O 1
ATOM 2351 N N . LYS A 1 283 ? 17.673 -11.489 -12.711 1.00 89.31 283 LYS A N 1
ATOM 2352 C CA . LYS A 1 283 ? 17.135 -10.631 -11.635 1.00 89.31 283 LYS A CA 1
ATOM 2353 C C . LYS A 1 283 ? 18.247 -9.837 -10.943 1.00 89.31 283 LYS A C 1
ATOM 2355 O O . LYS A 1 283 ? 18.117 -8.630 -10.760 1.00 89.31 283 LYS A O 1
ATOM 2360 N N . LYS A 1 284 ? 19.384 -10.477 -10.647 1.00 89.50 284 LYS A N 1
ATOM 2361 C CA . LYS A 1 284 ? 20.563 -9.807 -10.076 1.00 89.50 284 LYS A CA 1
ATOM 2362 C C . LYS A 1 284 ? 21.170 -8.769 -11.024 1.00 89.50 284 LYS A C 1
ATOM 2364 O O . LYS A 1 284 ? 21.647 -7.737 -10.562 1.00 89.50 284 LYS A O 1
ATOM 2369 N N . PHE A 1 285 ? 21.159 -9.026 -12.331 1.00 89.75 285 PHE A N 1
ATOM 2370 C CA . PHE A 1 285 ? 21.582 -8.049 -13.333 1.00 89.75 285 PHE A CA 1
ATOM 2371 C C . PHE A 1 285 ? 20.677 -6.809 -13.338 1.00 89.75 285 PHE A C 1
ATOM 2373 O O . PHE A 1 285 ? 21.183 -5.689 -13.351 1.00 89.75 285 PHE A O 1
ATOM 2380 N N . LEU A 1 286 ? 19.356 -6.987 -13.266 1.00 88.88 286 LEU A N 1
ATOM 2381 C CA . LEU A 1 286 ? 18.406 -5.872 -13.221 1.00 88.88 286 LEU A CA 1
ATOM 2382 C C . LEU A 1 286 ? 18.593 -5.006 -11.981 1.00 88.88 286 LEU A C 1
ATOM 2384 O O . LEU A 1 286 ? 18.679 -3.790 -12.102 1.00 88.88 286 LEU A O 1
ATOM 2388 N N . LEU A 1 287 ? 18.742 -5.629 -10.810 1.00 86.56 287 LEU A N 1
ATOM 2389 C CA . LEU A 1 287 ? 18.976 -4.920 -9.548 1.00 86.56 287 LEU A CA 1
ATOM 2390 C C . LEU A 1 287 ? 20.258 -4.066 -9.555 1.00 86.56 287 LEU A C 1
ATOM 2392 O O . LEU A 1 287 ? 20.405 -3.196 -8.709 1.00 86.56 287 LEU A O 1
ATOM 2396 N N . ARG A 1 288 ? 21.191 -4.311 -10.485 1.00 85.31 288 ARG A N 1
ATOM 2397 C CA . ARG A 1 288 ? 22.411 -3.504 -10.665 1.00 85.31 288 ARG A CA 1
ATOM 2398 C C . ARG A 1 288 ? 22.257 -2.360 -11.666 1.00 85.31 288 ARG A C 1
ATOM 2400 O O . ARG A 1 288 ? 23.096 -1.473 -11.684 1.00 85.31 288 ARG A O 1
ATOM 2407 N N . ASN A 1 289 ? 21.261 -2.426 -12.547 1.00 84.19 289 ASN A N 1
ATOM 2408 C CA . ASN A 1 289 ? 21.127 -1.515 -13.690 1.00 84.19 289 ASN A CA 1
ATOM 2409 C C . ASN A 1 289 ? 19.946 -0.550 -13.572 1.00 84.19 289 ASN A C 1
ATOM 2411 O O . ASN A 1 289 ? 19.874 0.417 -14.335 1.00 84.19 289 ASN A O 1
ATOM 2415 N N . PHE A 1 290 ? 19.031 -0.831 -12.649 1.00 83.50 290 PHE A N 1
ATOM 2416 C CA . PHE A 1 290 ? 17.816 -0.072 -12.397 1.00 83.50 290 PHE A CA 1
ATOM 2417 C C . PHE A 1 290 ? 17.765 0.407 -10.953 1.00 83.50 290 PHE A C 1
ATOM 2419 O O . PHE A 1 290 ? 18.463 -0.114 -10.084 1.00 83.50 290 PHE A O 1
ATOM 2426 N N . GLN A 1 291 ? 16.887 1.377 -10.706 1.00 77.81 291 GLN A N 1
ATOM 2427 C CA . GLN A 1 291 ? 16.647 1.900 -9.373 1.00 77.81 291 GLN A CA 1
ATOM 2428 C C . GLN A 1 291 ? 16.066 0.806 -8.469 1.00 77.81 291 GLN A C 1
ATOM 2430 O O . GLN A 1 291 ? 15.048 0.176 -8.784 1.00 77.81 291 GLN A O 1
ATOM 2435 N N . ILE A 1 292 ? 16.730 0.594 -7.336 1.00 79.62 292 ILE A N 1
ATOM 2436 C CA . ILE A 1 292 ? 16.300 -0.324 -6.287 1.00 79.62 292 ILE A CA 1
ATOM 2437 C C . ILE A 1 292 ? 15.959 0.457 -5.028 1.00 79.62 292 ILE A C 1
ATOM 2439 O O . ILE A 1 292 ? 16.533 1.507 -4.759 1.00 79.62 292 ILE A O 1
ATOM 2443 N N . GLY A 1 293 ? 15.059 -0.087 -4.224 1.00 77.31 293 GLY A N 1
ATOM 2444 C CA . GLY A 1 293 ? 14.762 0.469 -2.917 1.00 77.31 293 GLY A CA 1
ATOM 2445 C C . GLY A 1 293 ? 14.188 -0.562 -1.970 1.00 77.31 293 GLY A C 1
ATOM 2446 O O . GLY A 1 293 ? 13.896 -1.697 -2.360 1.00 77.31 293 GLY A O 1
ATOM 2447 N N . GLN A 1 294 ? 14.073 -0.178 -0.701 1.00 81.94 294 GLN A N 1
ATOM 2448 C CA . GLN A 1 294 ? 13.436 -1.028 0.292 1.00 81.94 294 GLN A CA 1
ATOM 2449 C C . GLN A 1 294 ? 11.942 -1.141 -0.022 1.00 81.94 294 GLN A C 1
ATOM 2451 O O . GLN A 1 294 ? 11.232 -0.143 -0.119 1.00 81.94 294 GLN A O 1
ATOM 2456 N N . GLN A 1 295 ? 11.465 -2.372 -0.157 1.00 86.50 295 GLN A N 1
ATOM 2457 C CA . GLN A 1 295 ? 10.064 -2.692 -0.371 1.00 86.50 295 GLN A CA 1
ATOM 2458 C C . GLN A 1 295 ? 9.564 -3.665 0.691 1.00 86.50 295 GLN A C 1
ATOM 2460 O O . GLN A 1 295 ? 10.317 -4.449 1.277 1.00 86.50 295 GLN A O 1
ATOM 2465 N N . TYR A 1 296 ? 8.256 -3.602 0.903 1.00 91.00 296 TYR A N 1
ATOM 2466 C CA . TYR A 1 296 ? 7.526 -4.461 1.816 1.00 91.00 296 TYR A CA 1
ATOM 2467 C C . TYR A 1 296 ? 6.696 -5.447 1.016 1.00 91.00 296 TYR A C 1
ATOM 2469 O O . TYR A 1 296 ? 5.959 -5.044 0.114 1.00 91.00 296 TYR A O 1
ATOM 2477 N N . PHE A 1 297 ? 6.797 -6.723 1.363 1.00 91.50 297 PHE A N 1
ATOM 2478 C CA . PHE A 1 297 ? 6.099 -7.801 0.679 1.00 91.50 297 PHE A CA 1
ATOM 2479 C C . PHE A 1 297 ? 5.191 -8.542 1.642 1.00 91.50 297 PHE A C 1
ATOM 2481 O O . PHE A 1 297 ? 5.574 -8.827 2.776 1.00 91.50 297 PHE A O 1
ATOM 2488 N N . LEU A 1 298 ? 4.011 -8.903 1.152 1.00 93.25 298 LEU A N 1
ATOM 2489 C CA . LEU A 1 298 ? 3.153 -9.896 1.767 1.00 93.25 298 LEU A CA 1
ATOM 2490 C C . LEU A 1 298 ? 3.314 -11.214 1.009 1.00 93.25 298 LEU A C 1
ATOM 2492 O O . LEU A 1 298 ? 3.037 -11.283 -0.190 1.00 93.25 298 LEU A O 1
ATOM 2496 N N . ILE A 1 299 ? 3.739 -12.256 1.722 1.00 90.62 299 ILE A N 1
ATOM 2497 C CA . ILE A 1 299 ? 3.867 -13.620 1.207 1.00 90.62 299 ILE A CA 1
ATOM 2498 C C . ILE A 1 299 ? 2.735 -14.471 1.782 1.00 90.62 299 ILE A C 1
ATOM 2500 O O . ILE A 1 299 ? 2.560 -14.573 3.000 1.00 90.62 299 ILE A O 1
ATOM 2504 N N . ARG A 1 300 ? 1.947 -15.092 0.904 1.00 88.38 300 ARG A N 1
ATOM 2505 C CA . ARG A 1 300 ? 0.837 -15.980 1.270 1.00 88.38 300 ARG A CA 1
ATOM 2506 C C . ARG A 1 300 ? 0.903 -17.278 0.480 1.00 88.38 300 ARG A C 1
ATOM 2508 O O . ARG A 1 300 ? 1.157 -17.271 -0.725 1.00 88.38 300 ARG A O 1
ATOM 2515 N N . ARG A 1 301 ? 0.556 -18.393 1.130 1.00 79.25 301 ARG A N 1
ATOM 2516 C CA . ARG A 1 301 ? 0.365 -19.698 0.475 1.00 79.25 301 ARG A CA 1
ATOM 2517 C C . ARG A 1 301 ? 1.602 -20.111 -0.335 1.00 79.25 301 ARG A C 1
ATOM 2519 O O . ARG A 1 301 ? 1.470 -20.604 -1.455 1.00 79.25 301 ARG A O 1
ATOM 2526 N N . LYS A 1 302 ? 2.794 -19.883 0.226 1.00 69.12 302 LYS A N 1
ATOM 2527 C CA . LYS A 1 302 ? 4.119 -20.231 -0.319 1.00 69.12 302 LYS A CA 1
ATOM 2528 C C . LYS A 1 302 ? 4.560 -19.557 -1.627 1.00 69.12 302 LYS A C 1
ATOM 2530 O O . LYS A 1 302 ? 5.759 -19.543 -1.860 1.00 69.12 302 LYS A O 1
ATOM 2535 N N . ASN A 1 303 ? 3.667 -18.990 -2.447 1.00 73.69 303 ASN A N 1
ATOM 2536 C CA . ASN A 1 303 ? 4.029 -18.425 -3.761 1.00 73.69 303 ASN A CA 1
ATOM 2537 C C . ASN A 1 303 ? 3.330 -17.105 -4.130 1.00 73.69 303 ASN A C 1
ATOM 2539 O O . ASN A 1 303 ? 3.730 -16.475 -5.108 1.00 73.69 303 ASN A O 1
ATOM 2543 N N . LEU A 1 304 ? 2.286 -16.678 -3.409 1.00 86.19 304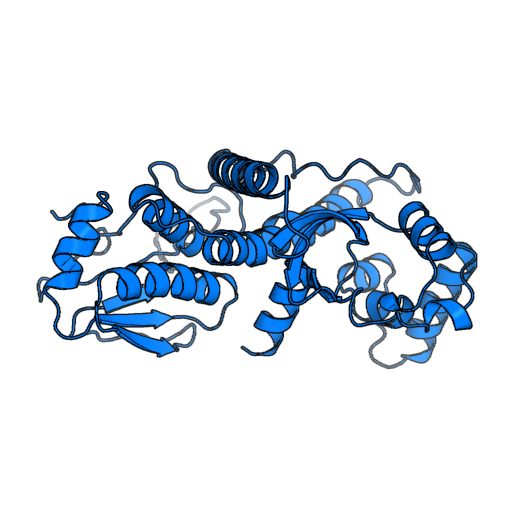 LEU A N 1
ATOM 2544 C CA . LEU A 1 304 ? 1.655 -15.391 -3.698 1.00 86.19 304 LEU A CA 1
ATOM 2545 C C . LEU A 1 304 ? 2.461 -14.294 -3.009 1.00 86.19 304 LEU A C 1
ATOM 2547 O O . LEU A 1 304 ? 2.385 -14.150 -1.791 1.00 86.19 304 LEU A O 1
ATOM 2551 N N . VAL A 1 305 ? 3.229 -13.550 -3.800 1.00 90.25 305 VAL A N 1
ATOM 2552 C CA . VAL A 1 305 ? 4.034 -12.417 -3.343 1.00 90.25 305 VAL A CA 1
ATOM 2553 C C . VAL A 1 305 ? 3.431 -11.145 -3.916 1.00 90.25 305 VAL A C 1
ATOM 2555 O O . VAL A 1 305 ? 3.265 -11.030 -5.128 1.00 90.25 305 VAL A O 1
ATOM 2558 N N . ILE A 1 306 ? 3.097 -10.199 -3.045 1.00 92.25 306 ILE A N 1
ATOM 2559 C CA . ILE A 1 306 ? 2.555 -8.895 -3.434 1.00 92.25 306 ILE A CA 1
ATOM 2560 C C . ILE A 1 306 ? 3.372 -7.828 -2.719 1.00 92.25 306 ILE A C 1
ATOM 2562 O O . ILE A 1 306 ? 3.559 -7.920 -1.506 1.00 92.25 306 ILE A O 1
ATOM 2566 N N . SER A 1 307 ? 3.871 -6.829 -3.449 1.00 92.12 307 SER A N 1
ATOM 2567 C CA . SER A 1 307 ? 4.511 -5.674 -2.819 1.00 92.12 307 SER A CA 1
ATOM 2568 C C . SER A 1 307 ? 3.460 -4.666 -2.341 1.00 92.12 307 SER A C 1
ATOM 2570 O O . SER A 1 307 ? 2.371 -4.556 -2.905 1.00 92.12 307 SER A O 1
ATOM 2572 N N . ALA A 1 308 ? 3.778 -3.910 -1.293 1.00 92.31 308 ALA A N 1
ATOM 2573 C CA . ALA A 1 308 ? 2.889 -2.883 -0.754 1.00 92.31 308 ALA A CA 1
ATOM 2574 C C . ALA A 1 308 ? 2.585 -1.786 -1.793 1.00 92.31 308 ALA A C 1
ATOM 2576 O O . ALA A 1 308 ? 1.463 -1.288 -1.854 1.00 92.31 308 ALA A O 1
ATOM 2577 N N . VAL A 1 309 ? 3.565 -1.468 -2.647 1.00 89.06 309 VAL A N 1
ATOM 2578 C CA . VAL A 1 309 ? 3.420 -0.520 -3.762 1.00 89.06 309 VAL A CA 1
ATOM 2579 C C . VAL A 1 309 ? 2.456 -1.067 -4.816 1.00 89.06 309 VAL A C 1
ATOM 2581 O O . VAL A 1 309 ? 1.537 -0.360 -5.221 1.00 89.06 309 VAL A O 1
ATOM 2584 N N . ASP A 1 310 ? 2.600 -2.335 -5.214 1.00 89.56 310 ASP A N 1
ATOM 2585 C CA . ASP A 1 310 ? 1.692 -2.958 -6.186 1.00 89.56 310 ASP A CA 1
ATOM 2586 C C . ASP A 1 310 ? 0.259 -3.011 -5.658 1.00 89.56 310 ASP A C 1
ATOM 2588 O O . ASP A 1 310 ? -0.686 -2.734 -6.392 1.00 89.56 310 ASP A O 1
ATOM 2592 N N . MET A 1 311 ? 0.088 -3.315 -4.369 1.00 92.25 311 MET A N 1
ATOM 2593 C CA . MET A 1 311 ? -1.228 -3.315 -3.738 1.00 92.25 311 MET A CA 1
ATOM 2594 C C . MET A 1 311 ? -1.865 -1.919 -3.752 1.00 92.25 311 MET A C 1
ATOM 2596 O O . MET A 1 311 ? -3.064 -1.805 -3.992 1.00 92.25 311 MET A O 1
ATOM 2600 N N . ALA A 1 312 ? -1.080 -0.857 -3.549 1.00 90.25 312 ALA A N 1
ATOM 2601 C CA . ALA A 1 312 ? -1.579 0.513 -3.654 1.00 90.25 312 ALA A CA 1
ATOM 2602 C C . ALA A 1 312 ? -2.035 0.848 -5.083 1.00 90.25 312 ALA A C 1
ATOM 2604 O O . ALA A 1 312 ? -3.099 1.440 -5.256 1.00 90.25 312 ALA A O 1
ATOM 2605 N N . TYR A 1 313 ? -1.285 0.426 -6.108 1.00 87.31 313 TYR A N 1
ATOM 2606 C CA . TYR A 1 313 ? -1.717 0.555 -7.505 1.00 87.31 313 TYR A CA 1
ATOM 2607 C C . TYR A 1 313 ? -3.023 -0.202 -7.771 1.00 87.31 313 TYR A C 1
ATOM 2609 O O . TYR A 1 313 ? -3.942 0.363 -8.355 1.00 87.31 313 TYR A O 1
ATOM 2617 N N . ILE A 1 314 ? -3.131 -1.450 -7.304 1.00 88.50 314 ILE A N 1
ATOM 2618 C CA . ILE A 1 314 ? -4.341 -2.269 -7.468 1.00 88.50 314 ILE A CA 1
ATOM 2619 C C . ILE A 1 314 ? -5.551 -1.587 -6.821 1.00 88.50 314 ILE A C 1
ATOM 2621 O O . ILE A 1 314 ? -6.594 -1.481 -7.462 1.00 88.50 314 ILE A O 1
ATOM 2625 N N . LEU A 1 315 ? -5.407 -1.094 -5.588 1.00 88.12 315 LEU A N 1
ATOM 2626 C CA . LEU A 1 315 ? -6.486 -0.403 -4.879 1.00 88.12 315 LEU A CA 1
ATOM 2627 C C . LEU A 1 315 ? -6.897 0.891 -5.591 1.00 88.12 315 LEU A C 1
ATOM 2629 O O . LEU A 1 315 ? -8.089 1.132 -5.748 1.00 88.12 315 LEU A O 1
ATOM 2633 N N . ASN A 1 316 ? -5.940 1.673 -6.097 1.00 81.25 316 ASN A N 1
ATOM 2634 C CA . ASN A 1 316 ? -6.234 2.877 -6.880 1.00 81.25 316 ASN A CA 1
ATOM 2635 C C . ASN A 1 316 ? -6.953 2.581 -8.209 1.00 81.25 316 ASN A C 1
ATOM 2637 O O . ASN A 1 316 ? -7.661 3.442 -8.713 1.00 81.25 316 ASN A O 1
ATOM 2641 N N . CYS A 1 317 ? -6.791 1.391 -8.797 1.00 74.81 317 CYS A N 1
ATOM 2642 C CA . CYS A 1 317 ? -7.499 1.010 -10.026 1.00 74.81 317 CYS A CA 1
ATOM 2643 C C . CYS A 1 317 ? -8.941 0.533 -9.792 1.00 74.81 317 CYS A C 1
ATOM 2645 O O . CYS A 1 317 ? -9.702 0.430 -10.752 1.00 74.81 317 CYS A O 1
ATOM 2647 N N . THR A 1 318 ? -9.298 0.182 -8.555 1.00 56.69 318 THR A N 1
ATOM 2648 C CA . THR A 1 318 ? -10.640 -0.307 -8.192 1.00 56.69 318 THR A CA 1
ATOM 2649 C C . THR A 1 318 ? -11.570 0.774 -7.647 1.00 56.69 318 THR A C 1
ATOM 2651 O O . THR A 1 318 ? -12.722 0.462 -7.350 1.00 56.69 318 THR A O 1
ATOM 2654 N N . CYS A 1 319 ? -11.062 1.997 -7.489 1.00 41.94 319 CYS A N 1
ATOM 2655 C CA . CYS A 1 319 ? -11.773 3.125 -6.900 1.00 41.94 319 CYS A CA 1
ATOM 2656 C C . CYS A 1 319 ? -12.345 4.074 -7.950 1.00 41.94 319 CYS A C 1
ATOM 2658 O O . CYS A 1 319 ? -11.697 4.246 -9.009 1.00 41.94 319 CYS A O 1
#

Secondary structure (DSSP, 8-state):
------HHHHHHHHTT-S-EEEEEESSHHHHHHHHHHHHHHHHTT--EEEEEE-TT------S-EEEE------------S-------------EE-SSS---TT------SS---SS-SS-HHHHHHHHHHHHTT---HHHHHHHHHHIIIIIIIHHHHHHHHHTTSS-----------PPPTT--HHHHHHHHHHHHHHHHHGGG-SSEEEEEEEE-STTGGGSBHHHHHHH-HHHHHHTT---TT-HHHHHHHHHHHHHHTT--HHHHTSBGGGS-HHHHHHHHHHS-EEEEEEEEETTTEEEEHHHHHHHHHH--

Sequence (319 aa):
MYRTSDPLKFIEEVKKEELLKIYVQSDVSSLCSLKLLSNCLSKDYIKHEVIFIDDNVDLKVTNRFVYLYHGSSDEEKENEQTSRRRKKFMNYINLEVHNKLINNENRIEFVKEECKCDENNFNCLINMFYLCKSLNYLNEDALWCCLIPFSFYKCHLFLTYEDKKNHEDDDSQSDSFEECELPEDTCNVCLSILSHINFEIKKSENNKQDGLVIAKNLLHPLMLFSDIFSSLKHDIHFVIKNKLLYKKRKDIEEMKIKTFLAHKGISIKFAKELYTNLDHSTKKFLLRNFQIGQQYFLIRRKNLVISAVDMAYILNCTC

pLDDT: mean 72.55, std 20.48, range [27.42, 94.75]

Foldseek 3Di:
DDQCLDLVVVLVLLQVDPEEEEEFELALLRVLLCVLVCLVCVVVVRHYDYHYDDPDDPDPDDDWYWYSDWDADPPPPDDDDDDPDDRDGDGFTDTDDDPDPPPPPHGHANDPDDFPPPDRRHRSLLRSLSSCVSVVNPDQSNLLSNQLVCCAVFQLVVVLVVVVVVPVPDPDPDPDQDARDGPPPGDPSSVVSVVVSVVVQVVVPPDDLFGKDKDKAFSFEPLQPFFQLVSCLPRPSSCVVQVLDDPPCVVVSSVSSCVVCVVLVHDPVRSRDRNNPDDPVVRVSCSSRGHIYMWMWGGDPNPDIDTSHNVSVVSVVVD

Radius of gyration: 22.43 Å; chains: 1; bounding box: 55×62×59 Å

Organism: Nosema bombycis (strain CQ1 / CVCC 102059) (NCBI:txid578461)